Protein AF-A0A6J2XGZ5-F1 (afdb_monomer_lite)

pLDDT: mean 84.21, std 12.12, range [46.44, 98.19]

Organism: Sitophilus oryzae (NCBI:txid7048)

Foldseek 3Di:
DPDPVPVVVVVVVVVVVVVVVVVLQPQDQDDDDDDDDDPDDVVVVLVLVQPVVNVCVVPVQWDDKDWPDWDDDPQKIKTKMWTWGQDSNGRPDIWIKIKIWIWHADPVNPDTDIDMDMWTAPPVNPRTDDDDWDDDPNDIDGDPVRVVVVVLVVDVPDRQADPPPVRRVVLVVLLVLLVQLVVLQCCLLQDPDLAADPVSLCSNLVSCVVVLVCLVPQDALENVHPDHGPSLVSNLVSLLQSCLNCVSNVNDDSPDCVRRVSSVSSNVVQCVDPVCVVVRDHNVLSNLVSCCVRVVPDRDPVVD

Radius of gyration: 25.28 Å; chains: 1; bounding box: 56×58×83 Å

Structure (mmCIF, N/CA/C/O backbone):
data_AF-A0A6J2XGZ5-F1
#
_entry.id   AF-A0A6J2XGZ5-F1
#
loop_
_atom_site.group_PDB
_atom_site.id
_atom_site.type_symbol
_atom_site.label_atom_id
_atom_site.label_alt_id
_atom_site.label_comp_id
_atom_site.label_asym_id
_atom_site.label_entity_id
_atom_site.label_seq_id
_atom_site.pdbx_PDB_ins_code
_atom_site.Cartn_x
_atom_site.Cartn_y
_atom_site.Cartn_z
_atom_site.occupancy
_atom_site.B_iso_or_equiv
_atom_site.auth_seq_id
_atom_site.auth_comp_id
_atom_site.auth_asym_id
_atom_site.auth_atom_id
_atom_site.pdbx_PDB_model_num
ATOM 1 N N . MET A 1 1 ? -21.966 34.761 -59.723 1.00 48.97 1 MET A N 1
ATOM 2 C CA . MET A 1 1 ? -21.898 33.399 -59.140 1.00 48.97 1 MET A CA 1
ATOM 3 C C . MET A 1 1 ? -20.452 33.057 -58.769 1.00 48.97 1 MET A C 1
ATOM 5 O O . MET A 1 1 ? -19.742 32.518 -59.599 1.00 48.97 1 MET A O 1
ATOM 9 N N . THR A 1 2 ? -19.977 33.378 -57.559 1.00 56.09 2 THR A N 1
ATOM 10 C CA . THR A 1 2 ? -18.572 33.101 -57.147 1.00 56.09 2 THR A CA 1
ATOM 11 C C . THR A 1 2 ? -18.415 32.930 -55.625 1.00 56.09 2 THR A C 1
ATOM 13 O O . THR A 1 2 ? -17.415 33.332 -55.046 1.00 56.09 2 THR A O 1
ATOM 16 N N . ARG A 1 3 ? -19.389 32.312 -54.936 1.00 51.34 3 ARG A N 1
ATOM 17 C CA . ARG A 1 3 ? -19.306 32.069 -53.473 1.00 51.34 3 ARG A CA 1
ATOM 18 C C . ARG A 1 3 ? -19.073 30.600 -53.076 1.00 51.34 3 ARG A C 1
ATOM 20 O O . ARG A 1 3 ? -18.817 30.315 -51.914 1.00 51.34 3 ARG A O 1
ATOM 27 N N . ILE A 1 4 ? -19.095 29.670 -54.036 1.00 55.28 4 ILE A N 1
ATOM 28 C CA . ILE A 1 4 ? -19.137 28.218 -53.758 1.00 55.28 4 ILE A CA 1
ATOM 29 C C . ILE A 1 4 ? -17.734 27.573 -53.637 1.00 55.28 4 ILE A C 1
ATOM 31 O O . ILE A 1 4 ? -17.560 26.609 -52.896 1.00 55.28 4 ILE A O 1
ATOM 35 N N . ARG A 1 5 ? -16.683 28.120 -54.273 1.00 54.34 5 ARG A N 1
ATOM 36 C CA . ARG A 1 5 ? -15.346 27.470 -54.305 1.00 54.34 5 ARG A CA 1
ATOM 37 C C . ARG A 1 5 ? -14.567 27.514 -52.982 1.00 54.34 5 ARG A C 1
ATOM 39 O O . ARG A 1 5 ? -13.725 26.649 -52.758 1.00 54.34 5 ARG A O 1
ATOM 46 N N . TRP A 1 6 ? -14.814 28.491 -52.106 1.00 48.06 6 TRP A N 1
ATOM 47 C CA . TRP A 1 6 ? -14.035 28.644 -50.867 1.00 48.06 6 TRP A CA 1
ATOM 48 C C . TRP A 1 6 ? -14.502 27.709 -49.745 1.00 48.06 6 TRP A C 1
ATOM 50 O O . TRP A 1 6 ? -13.672 27.148 -49.032 1.00 48.06 6 TRP A O 1
ATOM 60 N N . GLN A 1 7 ? -15.814 27.469 -49.627 1.00 56.50 7 GLN A N 1
ATOM 61 C CA . GLN A 1 7 ? -16.335 26.526 -48.633 1.00 56.50 7 GLN A CA 1
ATOM 62 C C . GLN A 1 7 ? -15.982 25.074 -48.971 1.00 56.50 7 GLN A C 1
ATOM 64 O O . GLN A 1 7 ? -15.569 24.350 -48.075 1.00 56.50 7 GLN A O 1
ATOM 69 N N . SER A 1 8 ? -15.999 24.695 -50.255 1.00 60.03 8 SER A N 1
ATOM 70 C CA . SER A 1 8 ? -15.584 23.359 -50.720 1.00 60.03 8 SER A CA 1
ATOM 71 C C . SER A 1 8 ? -14.128 23.010 -50.357 1.00 60.03 8 SER A C 1
ATOM 73 O O . SER A 1 8 ? -13.837 21.881 -49.968 1.00 60.03 8 SER A O 1
ATOM 75 N N . ARG A 1 9 ? -13.206 23.984 -50.410 1.00 66.81 9 ARG A N 1
ATOM 76 C CA . ARG A 1 9 ? -11.800 23.785 -50.008 1.00 66.81 9 ARG A CA 1
ATOM 77 C C . ARG A 1 9 ? -11.634 23.636 -48.496 1.00 66.81 9 ARG A C 1
ATOM 79 O O . ARG A 1 9 ? -10.814 22.837 -48.056 1.00 66.81 9 ARG A O 1
ATOM 86 N N . LYS A 1 10 ? -12.423 24.369 -47.704 1.00 69.81 10 LYS A N 1
ATOM 87 C CA . LYS A 1 10 ? -12.428 24.239 -46.240 1.00 69.81 10 LYS A CA 1
ATOM 88 C C . LYS A 1 10 ? -13.021 22.913 -45.785 1.00 69.81 10 LYS A C 1
ATOM 90 O O . LYS A 1 10 ? -12.428 22.259 -44.940 1.00 69.81 10 LYS A O 1
ATOM 95 N N . THR A 1 11 ? -14.137 22.486 -46.371 1.00 78.12 11 THR A N 1
ATOM 96 C CA . THR A 1 11 ? -14.743 21.184 -46.067 1.00 78.12 11 THR A CA 1
ATOM 97 C C . THR A 1 11 ? -13.839 20.033 -46.490 1.00 78.12 11 THR A C 1
ATOM 99 O O . THR A 1 11 ? -13.717 19.070 -45.745 1.00 78.12 11 THR A O 1
ATOM 102 N N . PHE A 1 12 ? -13.146 20.148 -47.629 1.00 80.69 12 PHE A N 1
ATOM 103 C CA . PHE A 1 12 ? -12.141 19.167 -48.045 1.00 80.69 12 PHE A CA 1
ATOM 104 C C . PHE A 1 12 ? -10.945 19.128 -47.087 1.00 80.69 12 PHE A C 1
ATOM 106 O O . PHE A 1 12 ? -10.514 18.049 -46.707 1.00 80.69 12 PHE A O 1
ATOM 113 N N . GLY A 1 13 ? -10.449 20.286 -46.637 1.00 83.69 13 GLY A N 1
ATOM 114 C CA . GLY A 1 13 ? -9.380 20.359 -45.636 1.00 83.69 13 GLY A CA 1
ATOM 115 C C . GLY A 1 13 ? -9.782 19.763 -44.284 1.00 83.69 13 GLY A C 1
ATOM 116 O O . GLY A 1 13 ? -8.995 19.042 -43.680 1.00 83.69 13 GLY A O 1
ATOM 117 N N . ILE A 1 14 ? -11.021 19.998 -43.839 1.00 87.56 14 ILE A N 1
ATOM 118 C CA . ILE A 1 14 ? -11.570 19.401 -42.613 1.00 87.56 14 ILE A CA 1
ATOM 119 C C . ILE A 1 14 ? -11.725 17.887 -42.779 1.00 87.56 14 ILE A C 1
ATOM 121 O O . ILE A 1 14 ? -11.273 17.144 -41.918 1.00 87.56 14 ILE A O 1
ATOM 125 N N . LEU A 1 15 ? -12.302 17.416 -43.889 1.00 88.50 15 LEU A N 1
ATOM 126 C CA . LEU A 1 15 ? -12.453 15.985 -44.163 1.00 88.50 15 LEU A CA 1
ATOM 127 C C . LEU A 1 15 ? -11.101 15.285 -44.264 1.00 88.50 15 LEU A C 1
ATOM 129 O O . LEU A 1 15 ? -10.941 14.229 -43.671 1.00 88.50 15 LEU A O 1
ATOM 133 N N . LEU A 1 16 ? -10.122 15.880 -44.949 1.00 85.44 16 LEU A N 1
ATOM 134 C CA . LEU A 1 16 ? -8.762 15.354 -45.042 1.00 85.44 16 LEU A CA 1
ATOM 135 C C . LEU A 1 16 ? -8.080 15.338 -43.668 1.00 85.44 16 LEU A C 1
ATOM 137 O O . LEU A 1 16 ? -7.435 14.353 -43.329 1.00 85.44 16 LEU A O 1
ATOM 141 N N . GLY A 1 17 ? -8.276 16.379 -42.854 1.00 87.56 17 GLY A N 1
ATOM 142 C CA . GLY A 1 17 ? -7.800 16.429 -41.473 1.00 87.56 17 GLY A CA 1
ATOM 143 C C . GLY A 1 17 ? -8.422 15.339 -40.597 1.00 87.56 17 GLY A C 1
ATOM 144 O O . GLY A 1 17 ? -7.699 14.651 -39.887 1.00 87.56 17 GLY A O 1
ATOM 145 N N . VAL A 1 18 ? -9.735 15.116 -40.704 1.00 86.75 18 VAL A N 1
ATOM 146 C CA . VAL A 1 18 ? -10.450 14.030 -40.011 1.00 86.75 18 VAL A CA 1
ATOM 147 C C . VAL A 1 18 ? -10.010 12.662 -40.527 1.00 86.75 18 VAL A C 1
ATOM 149 O O . VAL A 1 18 ? -9.885 11.742 -39.732 1.00 86.75 18 VAL A O 1
ATOM 152 N N . LEU A 1 19 ? -9.728 12.513 -41.824 1.00 82.31 19 LEU A N 1
ATOM 153 C CA . LEU A 1 19 ? -9.245 11.265 -42.417 1.00 82.31 19 LEU A CA 1
ATOM 154 C C . LEU A 1 19 ? -7.828 10.941 -41.932 1.00 82.31 19 LEU A C 1
ATOM 156 O O . LEU A 1 19 ? -7.561 9.817 -41.523 1.00 82.31 19 LEU A O 1
ATOM 160 N N . ILE A 1 20 ? -6.933 11.933 -41.932 1.00 81.12 20 ILE A N 1
ATOM 161 C CA . ILE A 1 20 ? -5.572 11.810 -41.398 1.00 81.12 20 ILE A CA 1
ATOM 162 C C . ILE A 1 20 ? -5.641 11.475 -39.908 1.00 81.12 20 ILE A C 1
ATOM 164 O O . ILE A 1 20 ? -4.999 10.521 -39.488 1.00 81.12 20 ILE A O 1
ATOM 168 N N . LEU A 1 21 ? -6.475 12.183 -39.140 1.00 78.38 21 LEU A N 1
ATOM 169 C CA . LEU A 1 21 ? -6.718 11.905 -37.726 1.00 78.38 21 LEU A CA 1
ATOM 170 C C . LEU A 1 21 ? -7.297 10.494 -37.513 1.00 78.38 21 LEU A C 1
ATOM 172 O O . LEU A 1 21 ? -6.895 9.784 -36.604 1.00 78.38 21 LEU A O 1
ATOM 176 N N . TYR A 1 22 ? -8.206 10.043 -38.374 1.00 77.69 22 TYR A N 1
ATOM 177 C CA . TYR A 1 22 ? -8.778 8.698 -38.332 1.00 77.69 22 TYR A CA 1
ATOM 178 C C . TYR A 1 22 ? -7.728 7.618 -38.625 1.00 77.69 22 TYR A C 1
ATOM 180 O O . TYR A 1 22 ? -7.707 6.584 -37.959 1.00 77.69 22 TYR A O 1
ATOM 188 N N . PHE A 1 23 ? -6.829 7.850 -39.586 1.00 67.62 23 PHE A N 1
ATOM 189 C CA . PHE A 1 23 ? -5.740 6.924 -39.902 1.00 67.62 23 PHE A CA 1
ATOM 190 C C . PHE A 1 23 ? -4.614 6.943 -38.859 1.00 67.62 23 PHE A C 1
ATOM 192 O O . PHE A 1 23 ? -4.015 5.895 -38.633 1.00 67.62 23 PHE A O 1
ATOM 199 N N . THR A 1 24 ? -4.362 8.067 -38.179 1.00 63.12 24 THR A N 1
ATOM 200 C CA . THR A 1 24 ? -3.426 8.132 -37.041 1.00 63.12 24 THR A CA 1
ATOM 201 C C . THR A 1 24 ? -4.024 7.557 -35.753 1.00 63.12 24 THR A C 1
ATOM 203 O O . THR A 1 24 ? -3.290 6.977 -34.959 1.00 63.12 24 THR A O 1
ATOM 206 N N . ILE A 1 25 ? -5.349 7.643 -35.568 1.00 60.56 25 ILE A N 1
ATOM 207 C CA . ILE A 1 25 ? -6.097 7.029 -34.454 1.00 60.56 25 ILE A CA 1
ATOM 208 C C . ILE A 1 25 ? -6.438 5.556 -34.723 1.00 60.56 25 ILE A C 1
ATOM 210 O O . ILE A 1 25 ? -6.815 4.848 -33.793 1.00 60.56 25 ILE A O 1
ATOM 214 N N . ARG A 1 26 ? -6.279 5.027 -35.948 1.00 52.56 26 ARG A N 1
ATOM 215 C CA . ARG A 1 26 ? -6.342 3.574 -36.194 1.00 52.56 26 ARG A CA 1
ATOM 216 C C . ARG A 1 26 ? -5.136 2.891 -35.543 1.00 52.56 26 ARG A C 1
ATOM 218 O O . ARG A 1 26 ? -4.148 2.541 -36.183 1.00 52.56 26 ARG A O 1
ATOM 225 N N . VAL A 1 27 ? -5.269 2.699 -34.237 1.00 54.97 27 VAL A N 1
ATOM 226 C CA . VAL A 1 27 ? -4.373 1.977 -33.350 1.00 54.97 27 VAL A CA 1
ATOM 227 C C . VAL A 1 27 ? -4.141 0.591 -33.936 1.00 54.97 27 VAL A C 1
ATOM 229 O O . VAL A 1 27 ? -5.034 -0.256 -33.951 1.00 54.97 27 VAL A O 1
ATOM 232 N N . ARG A 1 28 ? -2.923 0.339 -34.413 1.00 54.19 28 ARG A N 1
ATOM 233 C CA . ARG A 1 28 ? -2.428 -1.030 -34.521 1.00 54.19 28 ARG A CA 1
ATOM 234 C C . ARG A 1 28 ? -1.987 -1.442 -33.126 1.00 54.19 28 ARG A C 1
ATOM 236 O O . ARG A 1 28 ? -1.001 -0.922 -32.615 1.00 54.19 28 ARG A O 1
ATOM 243 N N . LYS A 1 29 ? -2.749 -2.336 -32.498 1.00 50.41 29 LYS A N 1
ATOM 244 C CA . LYS A 1 29 ? -2.330 -2.976 -31.252 1.00 50.41 29 LYS A CA 1
ATOM 245 C C . LYS A 1 29 ? -1.215 -3.961 -31.587 1.00 50.41 29 LYS A C 1
ATOM 247 O O . LYS A 1 29 ? -1.444 -4.911 -32.330 1.00 50.41 29 LYS A O 1
ATOM 252 N N . TYR A 1 30 ? -0.025 -3.712 -31.060 1.00 54.81 30 TYR A N 1
ATOM 253 C CA . TYR A 1 30 ? 1.068 -4.673 -31.069 1.00 54.81 30 TYR A CA 1
ATOM 254 C C . TYR A 1 30 ? 1.160 -5.250 -29.661 1.00 54.81 30 TYR A C 1
ATOM 256 O O . TYR A 1 30 ? 1.690 -4.611 -28.757 1.00 54.81 30 TYR A O 1
ATOM 264 N N . GLU A 1 31 ? 0.583 -6.431 -29.459 1.00 51.03 31 GLU A N 1
ATOM 265 C CA . GLU A 1 31 ? 0.828 -7.209 -28.249 1.00 51.03 31 GLU A CA 1
ATOM 266 C C . GLU A 1 31 ? 2.039 -8.100 -28.507 1.00 51.03 31 GLU A C 1
ATOM 268 O O . GLU A 1 31 ? 1.977 -9.043 -29.294 1.00 51.03 31 GLU A O 1
ATOM 273 N N . HIS A 1 32 ? 3.161 -7.766 -27.875 1.00 56.38 32 HIS A N 1
ATOM 274 C CA . HIS A 1 32 ? 4.354 -8.597 -27.885 1.00 56.38 32 HIS A CA 1
ATOM 275 C C . HIS A 1 32 ? 4.469 -9.272 -26.523 1.00 56.38 32 HIS A C 1
ATOM 277 O O . HIS A 1 32 ? 4.676 -8.610 -25.508 1.00 56.38 32 HIS A O 1
ATOM 283 N N . LYS A 1 33 ? 4.287 -10.591 -26.499 1.00 56.94 33 LYS A N 1
ATOM 284 C CA . LYS A 1 33 ? 4.545 -11.421 -25.327 1.00 56.94 33 LYS A CA 1
ATOM 285 C C . LYS A 1 33 ? 5.666 -12.374 -25.676 1.00 56.94 33 LYS A C 1
ATOM 287 O O . LYS A 1 33 ? 5.547 -13.132 -26.635 1.00 56.94 33 LYS A O 1
ATOM 292 N N . THR A 1 34 ? 6.729 -12.327 -24.891 1.00 57.22 34 THR A N 1
ATOM 293 C CA . THR A 1 34 ? 7.832 -13.274 -24.980 1.00 57.22 34 THR A CA 1
ATOM 294 C C . THR A 1 34 ? 8.024 -13.906 -23.612 1.00 57.22 34 THR A C 1
ATOM 296 O O . THR A 1 34 ? 7.951 -13.235 -22.585 1.00 57.22 34 THR A O 1
ATOM 299 N N . SER A 1 35 ? 8.197 -15.217 -23.598 1.00 66.81 35 SER A N 1
ATOM 300 C CA . SER A 1 35 ? 8.521 -15.986 -22.405 1.00 66.81 35 SER A CA 1
ATOM 301 C C . SER A 1 35 ? 9.608 -16.961 -22.801 1.00 66.81 35 SER A C 1
ATOM 303 O O . SER A 1 35 ? 9.451 -17.684 -23.787 1.00 66.81 35 SER A O 1
ATOM 305 N N . VAL A 1 36 ? 10.692 -16.986 -22.040 1.00 69.88 36 VAL A N 1
ATOM 306 C CA . VAL A 1 36 ? 11.804 -17.899 -22.270 1.00 69.88 36 VAL A CA 1
ATOM 307 C C . VAL A 1 36 ? 11.977 -18.771 -21.034 1.00 69.88 36 VAL A C 1
ATOM 309 O O . VAL A 1 36 ? 12.017 -18.273 -19.913 1.00 69.88 36 VAL A O 1
ATOM 312 N N . SER A 1 37 ? 12.028 -20.085 -21.239 1.00 78.25 37 SER A N 1
ATOM 313 C CA . SER A 1 37 ? 12.409 -21.029 -20.193 1.00 78.25 37 SER A CA 1
ATOM 314 C C . SER A 1 37 ? 13.912 -21.229 -20.291 1.00 78.25 37 SER A C 1
ATOM 316 O O . SER A 1 37 ? 14.400 -21.708 -21.314 1.00 78.25 37 SER A O 1
ATOM 318 N N . LEU A 1 38 ? 14.642 -20.848 -19.249 1.00 77.81 38 LEU A N 1
ATOM 319 C CA . LEU A 1 38 ? 16.095 -20.958 -19.216 1.00 77.81 38 LEU A CA 1
ATOM 320 C C . LEU A 1 38 ? 16.492 -22.165 -18.364 1.00 77.81 38 LEU A C 1
ATOM 322 O O . LEU A 1 38 ? 16.004 -22.322 -17.249 1.00 77.81 38 LEU A O 1
ATOM 326 N N . ASN A 1 39 ? 17.381 -23.012 -18.885 1.00 88.62 39 ASN A N 1
ATOM 327 C CA . ASN A 1 39 ? 18.029 -24.080 -18.120 1.00 88.62 39 ASN A CA 1
ATOM 328 C C . ASN A 1 39 ? 19.418 -23.610 -17.663 1.00 88.62 39 ASN A C 1
ATOM 330 O O . ASN A 1 39 ? 20.435 -24.183 -18.047 1.00 88.62 39 ASN A O 1
ATOM 334 N N . VAL A 1 40 ? 19.445 -22.495 -16.935 1.00 86.69 40 VAL A N 1
ATOM 335 C CA . VAL A 1 40 ? 20.665 -21.829 -16.456 1.00 86.69 40 VAL A CA 1
ATOM 336 C C . VAL A 1 40 ? 20.560 -21.591 -14.958 1.00 86.69 40 VAL A C 1
ATOM 338 O O . VAL A 1 40 ? 19.465 -21.636 -14.388 1.00 86.69 40 VAL A O 1
ATOM 341 N N . HIS A 1 41 ? 21.693 -21.338 -14.312 1.00 86.31 41 HIS A N 1
ATOM 342 C CA . HIS A 1 41 ? 21.684 -20.997 -12.898 1.00 86.31 41 HIS A CA 1
ATOM 343 C C . HIS A 1 41 ? 21.026 -19.607 -12.694 1.00 86.31 41 HIS A C 1
ATOM 345 O O . HIS A 1 41 ? 21.219 -18.718 -13.527 1.00 86.31 41 HIS A O 1
ATOM 351 N N . PRO A 1 42 ? 20.232 -19.375 -11.623 1.00 83.75 42 PRO A N 1
ATOM 352 C CA . PRO A 1 42 ? 19.473 -18.127 -11.450 1.00 83.75 42 PRO A CA 1
ATOM 353 C C . PRO A 1 42 ? 20.303 -16.832 -11.472 1.00 83.75 42 PRO A C 1
ATOM 355 O O . PRO A 1 42 ? 19.765 -15.781 -11.816 1.00 83.75 42 PRO A O 1
ATOM 358 N N . ASN A 1 43 ? 21.600 -16.900 -11.151 1.00 86.31 43 ASN A N 1
ATOM 359 C CA . ASN A 1 43 ? 22.516 -15.757 -11.241 1.00 86.31 43 ASN A CA 1
ATOM 360 C C . ASN A 1 43 ? 22.654 -15.216 -12.667 1.00 86.31 43 ASN A C 1
ATOM 362 O O . ASN A 1 43 ? 22.740 -14.009 -12.830 1.00 86.31 43 ASN A O 1
ATOM 366 N N . GLU A 1 44 ? 22.660 -16.074 -13.687 1.00 88.50 44 GLU A N 1
ATOM 367 C CA . GLU A 1 44 ? 22.833 -15.643 -15.077 1.00 88.50 44 GLU A CA 1
ATOM 368 C C . GLU A 1 44 ? 21.623 -14.829 -15.543 1.00 88.50 44 GLU A C 1
ATOM 370 O O . GLU A 1 44 ? 21.763 -13.766 -16.146 1.00 88.50 44 GLU A O 1
ATOM 375 N N . ALA A 1 45 ? 20.416 -15.295 -15.207 1.00 87.19 45 ALA A N 1
ATOM 376 C CA . ALA A 1 45 ? 19.190 -14.553 -15.481 1.00 87.19 45 ALA A CA 1
ATOM 377 C C . ALA A 1 45 ? 19.150 -13.236 -14.693 1.00 87.19 45 ALA A C 1
ATOM 379 O O . ALA A 1 45 ? 18.735 -12.207 -15.225 1.00 87.19 45 ALA A O 1
ATOM 380 N N . TRP A 1 46 ? 19.596 -13.264 -13.437 1.00 88.19 46 TRP A N 1
ATOM 381 C CA . TRP A 1 46 ? 19.673 -12.079 -12.596 1.00 88.19 46 TRP A CA 1
ATOM 382 C C . TRP A 1 46 ? 20.635 -11.030 -13.158 1.00 88.19 46 TRP A C 1
ATOM 384 O O . TRP A 1 46 ? 20.211 -9.897 -13.353 1.00 88.19 46 TRP A O 1
ATOM 394 N N . GLU A 1 47 ? 21.874 -11.398 -13.495 1.00 88.88 47 GLU A N 1
ATOM 395 C CA . GLU A 1 47 ? 22.861 -10.498 -14.111 1.00 88.88 47 GLU A CA 1
ATOM 396 C C . GLU A 1 47 ? 22.343 -9.900 -15.418 1.00 88.88 47 GLU A C 1
ATOM 398 O O . GLU A 1 47 ? 22.453 -8.695 -15.639 1.00 88.88 47 GLU A O 1
ATOM 403 N N . PHE A 1 48 ? 21.725 -10.728 -16.266 1.00 90.62 48 PHE A N 1
ATOM 404 C CA . PHE A 1 48 ? 21.181 -10.272 -17.537 1.00 90.62 48 PHE A CA 1
ATOM 405 C C . PHE A 1 48 ? 20.109 -9.194 -17.345 1.00 90.62 48 PHE A C 1
ATOM 407 O O . PHE A 1 48 ? 20.147 -8.168 -18.019 1.00 90.62 48 PHE A O 1
ATOM 414 N N . VAL A 1 49 ? 19.159 -9.412 -16.429 1.00 89.19 49 VAL A N 1
ATOM 415 C CA . VAL A 1 49 ? 18.071 -8.457 -16.151 1.00 89.19 49 VAL A CA 1
ATOM 416 C C . VAL A 1 49 ? 18.578 -7.226 -15.395 1.00 89.19 49 VAL A C 1
ATOM 418 O O . VAL A 1 49 ? 18.016 -6.141 -15.538 1.00 89.19 49 VAL A O 1
ATOM 421 N N . ALA A 1 50 ? 19.625 -7.387 -14.592 1.00 90.00 50 ALA A N 1
ATOM 422 C CA . ALA A 1 50 ? 20.208 -6.321 -13.799 1.00 90.00 50 ALA A CA 1
ATOM 423 C C . ALA A 1 50 ? 21.045 -5.330 -14.628 1.00 90.00 50 ALA A C 1
ATOM 425 O O . ALA A 1 50 ? 21.260 -4.202 -14.191 1.00 90.00 50 ALA A O 1
ATOM 426 N N . ASP A 1 51 ? 21.485 -5.715 -15.826 1.00 90.19 51 ASP A N 1
ATOM 427 C CA . ASP A 1 51 ? 22.045 -4.790 -16.808 1.00 90.19 51 ASP A CA 1
ATOM 428 C C . ASP A 1 51 ? 20.925 -4.150 -17.645 1.00 90.19 51 ASP A C 1
ATOM 430 O O . ASP A 1 51 ? 20.295 -4.782 -18.500 1.00 90.19 51 ASP A O 1
ATOM 434 N N . PHE A 1 52 ? 20.704 -2.848 -17.443 1.00 91.06 52 PHE A N 1
ATOM 435 C CA . PHE A 1 52 ? 19.681 -2.105 -18.177 1.00 91.06 52 PHE A CA 1
ATOM 436 C C . PHE A 1 52 ? 19.900 -2.095 -19.695 1.00 91.06 52 PHE A C 1
ATOM 438 O O . PHE A 1 52 ? 18.937 -1.949 -20.449 1.00 91.06 52 PHE A O 1
ATOM 445 N N . SER A 1 53 ? 21.131 -2.288 -20.177 1.00 89.19 53 SER A N 1
ATOM 446 C CA . SER A 1 53 ? 21.403 -2.377 -21.613 1.00 89.19 53 SER A CA 1
ATOM 447 C C . SER A 1 53 ? 20.618 -3.520 -22.271 1.00 89.19 53 SER A C 1
ATOM 449 O O . SER A 1 53 ? 20.140 -3.384 -23.405 1.00 89.19 53 SER A O 1
ATOM 451 N N . ASN A 1 54 ? 20.361 -4.589 -21.510 1.00 91.12 54 ASN A N 1
ATOM 452 C CA . ASN A 1 54 ? 19.580 -5.734 -21.950 1.00 91.12 54 ASN A CA 1
ATOM 453 C C . ASN A 1 54 ? 18.067 -5.483 -21.939 1.00 91.12 54 ASN A C 1
ATOM 455 O O . ASN A 1 54 ? 17.315 -6.221 -22.584 1.00 91.12 54 ASN A O 1
ATOM 459 N N . MET A 1 55 ? 17.591 -4.412 -21.293 1.00 87.69 55 MET A N 1
ATOM 460 C CA . MET A 1 55 ? 16.166 -4.074 -21.295 1.00 87.69 55 MET A CA 1
ATOM 461 C C . MET A 1 55 ? 15.643 -3.738 -22.690 1.00 87.69 55 MET A C 1
ATOM 463 O O . MET A 1 55 ? 14.448 -3.883 -22.918 1.00 87.69 55 MET A O 1
ATOM 467 N N . LYS A 1 56 ? 16.500 -3.394 -23.660 1.00 83.81 56 LYS A N 1
ATOM 468 C CA . LYS A 1 56 ? 16.080 -3.252 -25.067 1.00 83.81 56 LYS A CA 1
ATOM 469 C C . LYS A 1 56 ? 15.639 -4.582 -25.695 1.00 83.81 56 LYS A C 1
ATOM 471 O O . LYS A 1 56 ? 14.814 -4.572 -26.607 1.00 83.81 56 LYS A O 1
ATOM 476 N N . TYR A 1 57 ? 16.151 -5.719 -25.211 1.00 83.75 57 TYR A N 1
ATOM 477 C CA . TYR A 1 57 ? 15.718 -7.052 -25.651 1.00 83.75 57 TYR A CA 1
ATOM 478 C C . TYR A 1 57 ? 14.407 -7.480 -24.986 1.00 83.75 57 TYR A C 1
ATOM 480 O O . TYR A 1 57 ? 13.583 -8.137 -25.617 1.00 83.75 57 TYR A O 1
ATOM 488 N N . LEU A 1 58 ? 14.216 -7.106 -23.718 1.00 82.38 58 LEU A N 1
ATOM 489 C CA . LEU A 1 58 ? 13.033 -7.468 -22.930 1.00 82.38 58 LEU A CA 1
ATOM 490 C C . LEU A 1 58 ? 11.849 -6.531 -23.199 1.00 82.38 58 LEU A C 1
ATOM 492 O O . LEU A 1 58 ? 10.697 -6.961 -23.220 1.00 82.38 58 LEU A O 1
ATOM 496 N N . ASN A 1 59 ? 12.140 -5.255 -23.435 1.00 81.31 59 ASN A N 1
ATOM 497 C CA . ASN A 1 59 ? 11.182 -4.214 -23.744 1.00 81.31 59 ASN A CA 1
ATOM 498 C C . ASN A 1 59 ? 11.633 -3.405 -24.980 1.00 81.31 59 ASN A C 1
ATOM 500 O O . ASN A 1 59 ? 12.308 -2.379 -24.851 1.00 81.31 59 ASN A O 1
ATOM 504 N N . PRO A 1 60 ? 11.208 -3.809 -26.191 1.00 77.81 60 PRO A N 1
ATOM 505 C CA . PRO A 1 60 ? 11.606 -3.147 -27.431 1.00 77.81 60 PRO A CA 1
ATOM 506 C C . PRO A 1 60 ? 10.998 -1.743 -27.600 1.00 77.81 60 PRO A C 1
ATOM 508 O O . PRO A 1 60 ? 11.282 -1.075 -28.596 1.00 77.81 60 PRO A O 1
ATOM 511 N N . THR A 1 61 ? 10.150 -1.272 -26.671 1.00 81.56 61 THR A N 1
ATOM 512 C CA . THR A 1 61 ? 9.710 0.131 -26.669 1.00 81.56 61 THR A CA 1
ATOM 513 C C . THR A 1 61 ? 10.830 1.075 -26.259 1.00 81.56 61 THR A C 1
ATOM 515 O O . THR A 1 61 ? 10.794 2.236 -26.667 1.00 81.56 61 THR A O 1
ATOM 518 N N . ILE A 1 62 ? 11.813 0.596 -25.491 1.00 87.06 62 ILE A N 1
ATOM 519 C CA . ILE A 1 62 ? 12.965 1.375 -25.042 1.00 87.06 62 ILE A CA 1
ATOM 520 C C . ILE A 1 62 ? 13.895 1.584 -26.232 1.00 87.06 62 ILE A C 1
ATOM 522 O O . ILE A 1 62 ? 14.491 0.650 -26.765 1.00 87.06 62 ILE A O 1
ATOM 526 N N . THR A 1 63 ? 14.026 2.835 -26.660 1.00 86.81 63 THR A N 1
ATOM 527 C CA . THR A 1 63 ? 14.878 3.203 -27.791 1.00 86.81 63 THR A CA 1
ATOM 528 C C . THR A 1 63 ? 16.273 3.591 -27.335 1.00 86.81 63 THR A C 1
ATOM 530 O O . THR A 1 63 ? 17.264 3.211 -27.963 1.00 86.81 63 THR A O 1
ATOM 533 N N . ASP A 1 64 ? 16.359 4.323 -26.228 1.00 90.94 64 ASP A N 1
ATOM 534 C CA . ASP A 1 64 ? 17.620 4.863 -25.742 1.00 90.94 64 ASP A CA 1
ATOM 535 C C . ASP A 1 64 ? 17.662 4.930 -24.222 1.00 90.94 64 ASP A C 1
ATOM 537 O O . ASP A 1 64 ? 16.611 4.943 -23.585 1.00 90.94 64 ASP A O 1
ATOM 541 N N . PHE A 1 65 ? 18.864 4.943 -23.653 1.00 93.94 65 PHE A N 1
ATOM 542 C CA . PHE A 1 65 ? 19.062 5.122 -22.222 1.00 93.94 65 PHE A CA 1
ATOM 543 C C . PHE A 1 65 ? 20.437 5.707 -21.916 1.00 93.94 65 PHE A C 1
ATOM 545 O O . PHE A 1 65 ? 21.388 5.541 -22.676 1.00 93.94 65 PHE A O 1
ATOM 552 N N . VAL A 1 66 ? 20.535 6.350 -20.761 1.00 94.38 66 VAL A N 1
ATOM 553 C CA . VAL A 1 66 ? 21.778 6.822 -20.167 1.00 94.38 66 VAL A CA 1
ATOM 554 C C . VAL A 1 66 ? 21.776 6.458 -18.688 1.00 94.38 66 VAL A C 1
ATOM 556 O O . VAL A 1 66 ? 20.757 6.590 -18.008 1.00 94.38 66 VAL A O 1
ATOM 559 N N . ILE A 1 67 ? 22.902 5.957 -18.187 1.00 93.19 67 ILE A N 1
ATOM 560 C CA . ILE A 1 67 ? 23.119 5.788 -16.748 1.00 93.19 67 ILE A CA 1
ATOM 561 C C . ILE A 1 67 ? 23.596 7.139 -16.218 1.00 93.19 67 ILE A C 1
ATOM 563 O O . ILE A 1 67 ? 24.602 7.667 -16.687 1.00 93.19 67 ILE A O 1
ATOM 567 N N . THR A 1 68 ? 22.838 7.730 -15.299 1.00 92.69 68 THR A N 1
ATOM 568 C CA . THR A 1 68 ? 23.113 9.068 -14.754 1.00 92.69 68 THR A CA 1
ATOM 569 C C . THR A 1 68 ? 23.860 9.013 -13.431 1.00 92.69 68 THR A C 1
ATOM 571 O O . THR A 1 68 ? 24.638 9.913 -13.126 1.00 92.69 68 THR A O 1
ATOM 574 N N . GLU A 1 69 ? 23.653 7.951 -12.657 1.00 91.56 69 GLU A N 1
ATOM 575 C CA . GLU A 1 69 ? 24.295 7.730 -11.366 1.00 91.56 69 GLU A CA 1
ATOM 576 C C . GLU A 1 69 ? 24.577 6.240 -11.208 1.00 91.56 69 GLU A C 1
ATOM 578 O O . GLU A 1 69 ? 23.739 5.413 -11.561 1.00 91.56 69 GLU A O 1
ATOM 583 N N . GLU A 1 70 ? 25.727 5.893 -10.640 1.00 92.25 70 GLU A N 1
ATOM 584 C CA . GLU A 1 70 ? 26.088 4.512 -10.332 1.00 92.25 70 GLU A CA 1
ATOM 585 C C . GLU A 1 70 ? 26.948 4.476 -9.069 1.00 92.25 70 GLU A C 1
ATOM 587 O O . GLU A 1 70 ? 27.809 5.332 -8.853 1.00 92.25 70 GLU A O 1
ATOM 592 N N . SER A 1 71 ? 26.690 3.504 -8.197 1.00 89.62 71 SER A N 1
ATOM 593 C CA . SER A 1 71 ? 27.443 3.313 -6.958 1.00 89.62 71 SER A CA 1
ATOM 594 C C . SER A 1 71 ? 27.319 1.881 -6.434 1.00 89.62 71 SER A C 1
ATOM 596 O O . SER A 1 71 ? 26.394 1.150 -6.787 1.00 89.62 71 SER A O 1
ATOM 598 N N . GLY A 1 72 ? 28.232 1.489 -5.544 1.00 86.94 72 GLY A N 1
ATOM 599 C CA . GLY A 1 72 ? 28.203 0.193 -4.865 1.00 86.94 72 GLY A CA 1
ATOM 600 C C . GLY A 1 72 ? 29.285 -0.771 -5.347 1.00 86.94 72 GLY A C 1
ATOM 601 O O . GLY A 1 72 ? 30.375 -0.359 -5.741 1.00 86.94 72 GLY A O 1
ATOM 602 N N . ASN A 1 73 ? 29.006 -2.067 -5.238 1.00 82.88 73 ASN A N 1
ATOM 603 C CA . ASN A 1 73 ? 29.894 -3.158 -5.633 1.00 82.88 73 ASN A CA 1
ATOM 604 C C . ASN A 1 73 ? 29.084 -4.343 -6.186 1.00 82.88 73 ASN A C 1
ATOM 606 O O . ASN A 1 73 ? 27.863 -4.336 -6.167 1.00 82.88 73 ASN A O 1
ATOM 610 N N . TYR A 1 74 ? 29.757 -5.405 -6.622 1.00 75.81 74 TYR A N 1
ATOM 611 C CA . TYR A 1 74 ? 29.099 -6.552 -7.258 1.00 75.81 74 TYR A CA 1
ATOM 612 C C . TYR A 1 74 ? 28.033 -7.263 -6.393 1.00 75.81 74 TYR A C 1
ATOM 614 O O . TYR A 1 74 ? 27.089 -7.833 -6.926 1.00 75.81 74 TYR A O 1
ATOM 622 N N . LYS A 1 75 ? 28.143 -7.231 -5.057 1.00 76.81 75 LYS A N 1
ATOM 623 C CA . LYS A 1 75 ? 27.134 -7.838 -4.164 1.00 76.81 75 LYS A CA 1
ATOM 624 C C . LYS A 1 75 ? 25.906 -6.950 -3.978 1.00 76.81 75 LYS A C 1
ATOM 626 O O . LYS A 1 75 ? 24.817 -7.457 -3.712 1.00 76.81 75 LYS A O 1
ATOM 631 N N . HIS A 1 76 ? 26.106 -5.641 -4.084 1.00 84.31 76 HIS A N 1
ATOM 632 C CA . HIS A 1 76 ? 25.076 -4.630 -3.932 1.00 84.31 76 HIS A CA 1
ATOM 633 C C . HIS A 1 76 ? 25.450 -3.394 -4.735 1.00 84.31 76 HIS A C 1
ATOM 635 O O . HIS A 1 76 ? 26.322 -2.615 -4.334 1.00 84.31 76 HIS A O 1
ATOM 641 N N . TRP A 1 77 ? 24.783 -3.221 -5.870 1.00 88.06 77 TRP A N 1
ATOM 642 C CA . TRP A 1 77 ? 24.986 -2.065 -6.725 1.00 88.06 77 TRP A CA 1
ATOM 643 C C . TRP A 1 77 ? 23.675 -1.327 -6.959 1.00 88.06 77 TRP A C 1
ATOM 645 O O . TRP A 1 77 ? 22.585 -1.906 -6.975 1.00 88.06 77 TRP A O 1
ATOM 655 N N . LYS A 1 78 ? 23.793 -0.012 -7.101 1.00 92.00 78 LYS A N 1
ATOM 656 C CA . LYS A 1 78 ? 22.682 0.901 -7.340 1.00 92.00 78 LYS A CA 1
ATOM 657 C C . LYS A 1 78 ? 23.014 1.745 -8.545 1.00 92.00 78 LYS A C 1
ATOM 659 O O . LYS A 1 78 ? 24.119 2.283 -8.625 1.00 92.00 78 LYS A O 1
ATOM 664 N N . TYR A 1 79 ? 22.049 1.917 -9.432 1.00 93.56 79 TYR A N 1
ATOM 665 C CA . TYR A 1 79 ? 22.191 2.872 -10.518 1.00 93.56 79 TYR A CA 1
ATOM 666 C C . TYR A 1 79 ? 20.873 3.568 -10.830 1.00 93.56 79 TYR A C 1
ATOM 668 O O . TYR A 1 79 ? 19.785 3.012 -10.669 1.00 93.56 79 TYR A O 1
ATOM 676 N N . THR A 1 80 ? 20.987 4.803 -11.295 1.00 92.56 80 THR A N 1
ATOM 677 C CA . THR A 1 80 ? 19.887 5.565 -11.872 1.00 92.56 80 THR A CA 1
ATOM 678 C C . THR A 1 80 ? 20.083 5.593 -13.378 1.00 92.56 80 THR A C 1
ATOM 680 O O . THR A 1 80 ? 21.177 5.871 -13.869 1.00 92.56 80 THR A O 1
ATOM 683 N N . THR A 1 81 ? 19.021 5.316 -14.126 1.00 93.38 81 THR A N 1
ATOM 684 C CA . THR A 1 81 ? 19.020 5.449 -15.579 1.00 93.38 81 THR A CA 1
ATOM 685 C C . THR A 1 81 ? 17.853 6.298 -16.048 1.00 93.38 81 THR A C 1
ATOM 687 O O . THR A 1 81 ? 16.720 6.157 -15.588 1.00 93.38 81 THR A O 1
ATOM 690 N N . GLU A 1 82 ? 18.131 7.188 -16.988 1.00 93.12 82 GLU A N 1
ATOM 691 C CA . GLU A 1 82 ? 17.109 7.859 -17.773 1.00 93.12 82 GLU A CA 1
ATOM 692 C C . GLU A 1 82 ? 16.984 7.144 -19.110 1.00 93.12 82 GLU A C 1
ATOM 694 O O . GLU A 1 82 ? 17.983 6.887 -19.776 1.00 93.12 82 GLU A O 1
ATOM 699 N N . TYR A 1 83 ? 15.763 6.811 -19.511 1.00 91.56 83 TYR A N 1
ATOM 700 C CA . TYR A 1 83 ? 15.504 6.101 -20.754 1.00 91.56 83 TYR A CA 1
ATOM 701 C C . TYR A 1 83 ? 14.359 6.726 -21.536 1.00 91.56 83 TYR A C 1
ATOM 703 O O . TYR A 1 83 ? 13.418 7.309 -20.991 1.00 91.56 83 TYR A O 1
ATOM 711 N N . VAL A 1 84 ? 14.469 6.595 -22.852 1.00 89.38 84 VAL A N 1
ATOM 712 C CA . VAL A 1 84 ? 13.482 7.041 -23.824 1.00 89.38 84 VAL A CA 1
ATOM 713 C C . VAL A 1 84 ? 12.749 5.821 -24.338 1.00 89.38 84 VAL A C 1
ATOM 715 O O . VAL A 1 84 ? 13.371 4.870 -24.816 1.00 89.38 84 VAL A O 1
ATOM 718 N N . GLU A 1 85 ? 11.425 5.862 -24.288 1.00 87.19 85 GLU A N 1
ATOM 719 C CA . GLU A 1 85 ? 10.581 4.809 -24.831 1.00 87.19 85 GLU A CA 1
ATOM 720 C C . GLU A 1 85 ? 9.481 5.343 -25.749 1.00 87.19 85 GLU A C 1
ATOM 722 O O . GLU A 1 85 ? 8.980 6.460 -25.602 1.00 87.19 85 GLU A O 1
ATOM 727 N N . LYS A 1 86 ? 9.072 4.513 -26.707 1.00 82.00 86 LYS A N 1
ATOM 728 C CA . LYS A 1 86 ? 7.896 4.751 -27.545 1.00 82.00 86 LYS A CA 1
ATOM 729 C C . LYS A 1 86 ? 6.698 4.033 -26.952 1.00 82.00 86 LYS A C 1
ATOM 731 O O . LYS A 1 86 ? 6.634 2.807 -26.950 1.00 82.00 86 LYS A O 1
ATOM 736 N N . LEU A 1 87 ? 5.713 4.794 -26.494 1.00 70.88 87 LEU A N 1
ATOM 737 C CA . LEU A 1 87 ? 4.514 4.222 -25.894 1.00 70.88 87 LEU A CA 1
ATOM 738 C C . LEU A 1 87 ? 3.752 3.368 -26.911 1.00 70.88 87 LEU A C 1
ATOM 740 O O . LEU A 1 87 ? 3.495 3.802 -28.035 1.00 70.88 87 LEU A O 1
ATOM 744 N N . SER A 1 88 ? 3.299 2.190 -26.481 1.00 63.75 88 SER A N 1
ATOM 745 C CA . SER A 1 88 ? 2.542 1.249 -27.321 1.00 63.75 88 SER A CA 1
ATOM 746 C C . SER A 1 88 ? 1.284 1.862 -27.954 1.00 63.75 88 SER A C 1
ATOM 748 O O . SER A 1 88 ? 0.889 1.474 -29.050 1.00 63.75 88 SER A O 1
ATOM 750 N N . HIS A 1 89 ? 0.673 2.845 -27.285 1.00 57.75 89 HIS A N 1
ATOM 751 C CA . HIS A 1 89 ? -0.552 3.513 -27.732 1.00 57.75 89 HIS A CA 1
ATOM 752 C C . HIS A 1 89 ? -0.299 4.788 -28.558 1.00 57.75 89 HIS A C 1
ATOM 754 O O . HIS A 1 89 ? -1.188 5.213 -29.290 1.00 57.75 89 HIS A O 1
ATOM 760 N N . TRP A 1 90 ? 0.890 5.397 -28.459 1.00 63.62 90 TRP A N 1
ATOM 761 C CA . TRP A 1 90 ? 1.280 6.584 -29.231 1.00 63.62 90 TRP A CA 1
ATOM 762 C C . TRP A 1 90 ? 2.797 6.555 -29.503 1.00 63.62 90 TRP A C 1
ATOM 764 O O . TRP A 1 90 ? 3.568 7.215 -28.808 1.00 63.62 90 TRP A O 1
ATOM 774 N N . PRO A 1 91 ? 3.256 5.824 -30.535 1.00 64.94 91 PRO A N 1
ATOM 775 C CA . PRO A 1 91 ? 4.686 5.577 -30.758 1.00 64.94 91 PRO A CA 1
ATOM 776 C C . PRO A 1 91 ? 5.444 6.771 -31.361 1.00 64.94 91 PRO A C 1
ATOM 778 O O . PRO A 1 91 ? 6.670 6.746 -31.461 1.00 64.94 91 PRO A O 1
ATOM 781 N N . TYR A 1 92 ? 4.724 7.801 -31.813 1.00 69.50 92 TYR A N 1
ATOM 782 C CA . TYR A 1 92 ? 5.302 8.990 -32.444 1.00 69.50 92 TYR A CA 1
ATOM 783 C C . TYR A 1 92 ? 5.827 10.026 -31.446 1.00 69.50 92 TYR A C 1
ATOM 785 O O . TYR A 1 92 ? 6.600 10.893 -31.842 1.00 69.50 92 TYR A O 1
ATOM 793 N N . LEU A 1 93 ? 5.401 9.959 -30.182 1.00 71.56 93 LEU A N 1
ATOM 794 C CA . LEU A 1 93 ? 5.867 10.859 -29.138 1.00 71.56 93 LEU A CA 1
ATOM 795 C C . LEU A 1 93 ? 6.825 10.077 -28.230 1.00 71.56 93 LEU A C 1
ATOM 797 O O . LEU A 1 93 ? 6.388 9.095 -27.624 1.00 71.56 93 LEU A O 1
ATOM 801 N N . PRO A 1 94 ? 8.111 10.461 -28.147 1.00 79.38 94 PRO A N 1
ATOM 802 C CA . PRO A 1 94 ? 9.020 9.848 -27.193 1.00 79.38 94 PRO A CA 1
ATOM 803 C C . PRO A 1 94 ? 8.563 10.191 -25.774 1.00 79.38 94 PRO A C 1
ATOM 805 O O . PRO A 1 94 ? 8.225 11.339 -25.474 1.00 79.38 94 PRO A O 1
ATOM 808 N N . ASN A 1 95 ? 8.539 9.185 -24.911 1.00 82.31 95 ASN A N 1
ATOM 809 C CA . ASN A 1 95 ? 8.324 9.352 -23.487 1.00 82.31 95 ASN A CA 1
ATOM 810 C C . ASN A 1 95 ? 9.662 9.205 -22.763 1.00 82.31 95 ASN A C 1
ATOM 812 O O . ASN A 1 95 ? 10.429 8.291 -23.061 1.00 82.31 95 ASN A O 1
ATOM 816 N N . TYR A 1 96 ? 9.916 10.108 -21.821 1.00 86.81 96 TYR A N 1
ATOM 817 C CA . TYR A 1 96 ? 11.121 10.113 -21.004 1.00 86.81 96 TYR A CA 1
ATOM 818 C C . TYR A 1 96 ? 10.774 9.580 -19.623 1.00 86.81 96 TYR A C 1
ATOM 820 O O . TYR A 1 96 ? 9.818 10.035 -18.984 1.00 86.81 96 TYR A O 1
ATOM 828 N N . SER A 1 97 ? 11.559 8.613 -19.179 1.00 87.12 97 SER A N 1
ATOM 829 C CA . SER A 1 97 ? 11.350 7.927 -17.920 1.00 87.12 97 SER A CA 1
ATOM 830 C C . SER A 1 97 ? 12.661 7.847 -17.155 1.00 87.12 97 SER A C 1
ATOM 832 O O . SER A 1 97 ? 13.719 7.626 -17.735 1.00 87.12 97 SER A O 1
ATOM 834 N N . THR A 1 98 ? 12.581 7.986 -15.839 1.00 89.19 98 THR A N 1
ATOM 835 C CA . THR A 1 98 ? 13.718 7.769 -14.938 1.00 89.19 98 THR A CA 1
ATOM 836 C C . THR A 1 98 ? 13.461 6.490 -14.162 1.00 89.19 98 THR A C 1
ATOM 838 O O . THR A 1 98 ? 12.364 6.308 -13.632 1.00 89.19 98 THR A O 1
ATOM 841 N N . ALA A 1 99 ? 14.440 5.600 -14.092 1.00 89.69 99 ALA A N 1
ATOM 842 C CA . ALA A 1 99 ? 14.389 4.401 -13.277 1.00 89.69 99 ALA A CA 1
ATOM 843 C C . ALA A 1 99 ? 15.550 4.367 -12.290 1.00 89.69 99 ALA A C 1
ATOM 845 O O . ALA A 1 99 ? 16.690 4.649 -12.648 1.00 89.69 99 ALA A O 1
ATOM 846 N N . HIS A 1 100 ? 15.245 3.993 -11.054 1.00 89.75 100 HIS A N 1
ATOM 847 C CA . HIS A 1 100 ? 16.232 3.730 -10.018 1.00 89.75 100 HIS A CA 1
ATOM 848 C C . HIS A 1 100 ? 16.265 2.229 -9.772 1.00 89.75 100 HIS A C 1
ATOM 850 O O . HIS A 1 100 ? 15.225 1.641 -9.469 1.00 89.75 100 HIS A O 1
ATOM 856 N N . PHE A 1 101 ? 17.441 1.633 -9.919 1.00 91.31 101 PHE A N 1
ATOM 857 C CA . PHE A 1 101 ? 17.692 0.219 -9.703 1.00 91.31 101 PHE A CA 1
ATOM 858 C C . PHE A 1 101 ? 18.537 0.016 -8.457 1.00 91.31 101 PHE A C 1
ATOM 860 O O . PHE A 1 101 ? 19.499 0.741 -8.198 1.00 91.31 101 PHE A O 1
ATOM 867 N N . GLU A 1 102 ? 18.188 -1.020 -7.713 1.00 89.56 102 GLU A N 1
ATOM 868 C CA . GLU A 1 102 ? 18.978 -1.558 -6.627 1.00 89.56 102 GLU A CA 1
ATOM 869 C C . GLU A 1 102 ? 19.020 -3.073 -6.767 1.00 89.56 102 GLU A C 1
ATOM 871 O O . GLU A 1 102 ? 17.995 -3.759 -6.721 1.00 89.56 102 GLU A O 1
ATOM 876 N N . ILE A 1 103 ? 20.226 -3.589 -6.959 1.00 90.44 103 ILE A N 1
ATOM 877 C CA . ILE A 1 103 ? 20.459 -4.986 -7.278 1.00 90.44 103 ILE A CA 1
ATOM 878 C C . ILE A 1 103 ? 21.281 -5.608 -6.162 1.00 90.44 103 ILE A C 1
ATOM 880 O O . ILE A 1 103 ? 22.323 -5.079 -5.772 1.00 90.44 103 ILE A O 1
ATOM 884 N N . LYS A 1 104 ? 20.766 -6.711 -5.612 1.00 86.81 104 LYS A N 1
ATOM 885 C CA . LYS A 1 104 ? 21.320 -7.372 -4.428 1.00 86.81 104 LYS A CA 1
ATOM 886 C C . LYS A 1 104 ? 21.318 -8.879 -4.570 1.00 86.81 104 LYS A C 1
ATOM 888 O O . LYS A 1 104 ? 20.333 -9.464 -5.016 1.00 86.81 104 LYS A O 1
ATOM 893 N N . ALA A 1 105 ? 22.380 -9.503 -4.086 1.00 81.19 105 ALA A N 1
ATOM 894 C CA . ALA A 1 105 ? 22.406 -10.928 -3.796 1.00 81.19 105 ALA A CA 1
ATOM 895 C C . ALA A 1 105 ? 22.527 -11.141 -2.282 1.00 81.19 105 ALA A C 1
ATOM 897 O O . ALA A 1 105 ? 23.128 -10.337 -1.570 1.00 81.19 105 ALA A O 1
ATOM 898 N N . THR A 1 106 ? 21.966 -12.237 -1.777 1.00 77.81 106 THR A N 1
ATOM 899 C CA . THR A 1 106 ? 22.172 -12.631 -0.371 1.00 77.81 106 THR A CA 1
ATOM 900 C C . THR A 1 106 ? 23.648 -12.946 -0.123 1.00 77.81 106 THR A C 1
ATOM 902 O O . THR A 1 106 ? 24.377 -13.300 -1.048 1.00 77.81 106 THR A O 1
ATOM 905 N N . THR A 1 107 ? 24.108 -12.881 1.131 1.00 73.69 107 THR A N 1
ATOM 906 C CA . THR A 1 107 ? 25.514 -13.154 1.494 1.00 73.69 107 THR A CA 1
ATOM 907 C C . THR A 1 107 ? 26.005 -14.524 1.011 1.00 73.69 107 THR A C 1
ATOM 909 O O . THR A 1 107 ? 27.174 -14.658 0.650 1.00 73.69 107 THR A O 1
ATOM 912 N N . ASN A 1 108 ? 25.105 -15.513 0.955 1.00 75.12 108 ASN A N 1
ATOM 913 C CA . ASN A 1 108 ? 25.381 -16.870 0.476 1.00 75.12 108 ASN A CA 1
ATOM 914 C C . ASN A 1 108 ? 25.104 -17.060 -1.030 1.00 75.12 108 ASN A C 1
ATOM 916 O O . ASN A 1 108 ? 25.276 -18.164 -1.535 1.00 75.12 108 ASN A O 1
ATOM 920 N N . MET A 1 109 ? 24.692 -16.002 -1.742 1.00 70.62 109 MET A N 1
ATOM 921 C CA . MET A 1 109 ? 24.308 -15.999 -3.161 1.00 70.62 109 MET A CA 1
ATOM 922 C C . MET A 1 109 ? 23.244 -17.045 -3.528 1.00 70.62 109 MET A C 1
ATOM 924 O O . MET A 1 109 ? 23.250 -17.588 -4.625 1.00 70.62 109 MET A O 1
ATOM 928 N N . ASP A 1 110 ? 22.325 -17.334 -2.612 1.00 78.00 110 ASP A N 1
ATOM 929 C CA . ASP A 1 110 ? 21.217 -18.269 -2.808 1.00 78.00 110 ASP A CA 1
ATOM 930 C C . ASP A 1 110 ? 19.932 -17.574 -3.287 1.00 78.00 110 ASP A C 1
ATOM 932 O O . ASP A 1 110 ? 19.096 -18.200 -3.939 1.00 78.00 110 ASP A O 1
ATOM 936 N N . LYS A 1 111 ? 19.775 -16.272 -3.007 1.00 80.44 111 LYS A N 1
ATOM 937 C CA . LYS A 1 111 ? 18.655 -15.444 -3.479 1.00 80.44 111 LYS A CA 1
ATOM 938 C C . LYS A 1 111 ? 19.144 -14.153 -4.128 1.00 80.44 111 LYS A C 1
ATOM 940 O O . LYS A 1 111 ? 20.055 -13.489 -3.626 1.00 80.44 111 LYS A O 1
ATOM 945 N N . TYR A 1 112 ? 18.466 -13.774 -5.203 1.00 82.44 112 TYR A N 1
ATOM 946 C CA . TYR A 1 112 ? 18.792 -12.619 -6.026 1.00 82.44 112 TYR A CA 1
ATOM 947 C C . TYR A 1 112 ? 17.598 -11.667 -6.095 1.00 82.44 112 TYR A C 1
ATOM 949 O O . TYR A 1 112 ? 16.469 -12.101 -6.325 1.00 82.44 112 TYR A O 1
ATOM 957 N N . PHE A 1 113 ? 17.847 -10.377 -5.903 1.00 84.00 113 PHE A N 1
ATOM 958 C CA . PHE A 1 113 ? 16.829 -9.336 -5.855 1.00 84.00 113 PHE A CA 1
ATOM 959 C C . PHE A 1 113 ? 17.163 -8.227 -6.852 1.00 84.00 113 PHE A C 1
ATOM 961 O O . PHE A 1 113 ? 18.319 -7.815 -6.985 1.00 84.00 113 PHE A O 1
ATOM 968 N N . ILE A 1 114 ? 16.135 -7.745 -7.548 1.00 86.38 114 ILE A N 1
ATOM 969 C CA . ILE A 1 114 ? 16.181 -6.548 -8.390 1.00 86.38 114 ILE A CA 1
ATOM 970 C C . ILE A 1 114 ? 15.013 -5.678 -7.953 1.00 86.38 114 ILE A C 1
ATOM 972 O O . ILE A 1 114 ? 13.863 -5.933 -8.313 1.00 86.38 114 ILE A O 1
ATOM 976 N N . ASN A 1 115 ? 15.310 -4.652 -7.169 1.00 83.50 115 ASN A N 1
ATOM 977 C CA . ASN A 1 115 ? 14.340 -3.634 -6.814 1.00 83.50 115 ASN A CA 1
ATOM 978 C C . ASN A 1 115 ? 14.462 -2.501 -7.825 1.00 83.50 115 ASN A C 1
ATOM 980 O O . ASN A 1 115 ? 15.549 -1.977 -8.057 1.00 83.50 115 ASN A O 1
ATOM 984 N N . SER A 1 116 ? 13.348 -2.125 -8.443 1.00 83.81 116 SER A N 1
ATOM 985 C CA . SER A 1 116 ? 13.328 -1.028 -9.403 1.00 83.81 116 SER A CA 1
ATOM 986 C C . SER A 1 116 ? 12.133 -0.116 -9.169 1.00 83.81 116 SER A C 1
ATOM 988 O O . SER A 1 116 ? 11.018 -0.560 -8.894 1.00 83.81 116 SER A O 1
ATOM 990 N N . TYR A 1 117 ? 12.370 1.186 -9.272 1.00 80.94 117 TYR A N 1
ATOM 991 C CA . TYR A 1 117 ? 11.328 2.203 -9.245 1.00 80.94 117 TYR A CA 1
ATOM 992 C C . TYR A 1 117 ? 11.404 3.011 -10.531 1.00 80.94 117 TYR A C 1
ATOM 994 O O . TYR A 1 117 ? 12.415 3.651 -10.803 1.00 80.94 117 TYR A O 1
ATOM 1002 N N . HIS A 1 118 ? 10.323 3.002 -11.306 1.00 83.06 118 HIS A N 1
ATOM 1003 C CA . HIS A 1 118 ? 10.236 3.708 -12.578 1.00 83.06 118 HIS A CA 1
ATOM 1004 C C . HIS A 1 118 ? 9.274 4.889 -12.449 1.00 83.06 118 HIS A C 1
ATOM 1006 O O . HIS A 1 118 ? 8.102 4.729 -12.109 1.00 83.06 118 HIS A O 1
ATOM 1012 N N . ARG A 1 119 ? 9.750 6.084 -12.788 1.00 79.06 119 ARG A N 1
ATOM 1013 C CA . ARG A 1 119 ? 8.942 7.288 -12.936 1.00 79.06 119 ARG A CA 1
ATOM 1014 C C . ARG A 1 119 ? 8.767 7.585 -14.418 1.00 79.06 119 ARG A C 1
ATOM 1016 O O . ARG A 1 119 ? 9.674 8.078 -15.076 1.00 79.06 119 ARG A O 1
ATOM 1023 N N . THR A 1 120 ? 7.577 7.285 -14.922 1.00 77.12 120 THR A N 1
ATOM 1024 C CA . THR A 1 120 ? 7.186 7.521 -16.318 1.00 77.12 120 THR A CA 1
ATOM 1025 C C . THR A 1 120 ? 6.237 8.707 -16.363 1.00 77.12 120 THR A C 1
ATOM 1027 O O . THR A 1 120 ? 5.115 8.596 -15.861 1.00 77.12 120 THR A O 1
ATOM 1030 N N . CYS A 1 121 ? 6.661 9.831 -16.944 1.00 72.00 121 CYS A N 1
ATOM 1031 C CA . CYS A 1 121 ? 5.826 11.025 -17.037 1.00 72.00 121 CYS A CA 1
ATOM 1032 C C . CYS A 1 121 ? 5.749 11.575 -18.463 1.00 72.00 121 CYS A C 1
ATOM 1034 O O . CYS A 1 121 ? 6.749 11.982 -19.043 1.00 72.00 121 CYS A O 1
ATOM 1036 N N . MET A 1 122 ? 4.531 11.675 -18.991 1.00 68.94 122 MET A N 1
ATOM 1037 C CA . MET A 1 122 ? 4.263 12.310 -20.276 1.00 68.94 122 MET A CA 1
ATOM 1038 C C . MET A 1 122 ? 4.282 13.837 -20.146 1.00 68.94 122 MET A C 1
ATOM 1040 O O . MET A 1 122 ? 4.026 14.386 -19.070 1.00 68.94 122 MET A O 1
ATOM 1044 N N . PHE A 1 123 ? 4.542 14.517 -21.269 1.00 69.06 123 PHE A N 1
ATOM 1045 C CA . PHE A 1 123 ? 4.533 15.981 -21.389 1.00 69.06 123 PHE A CA 1
ATOM 1046 C C . PHE A 1 123 ? 5.431 16.679 -20.350 1.00 69.06 123 PHE A C 1
ATOM 1048 O O . PHE A 1 123 ? 4.967 17.535 -19.600 1.00 69.06 123 PHE A O 1
ATOM 1055 N N . ASN A 1 124 ? 6.710 16.292 -20.283 1.00 65.44 124 ASN A N 1
ATOM 1056 C CA . ASN A 1 124 ? 7.710 16.868 -19.370 1.00 65.44 124 ASN A CA 1
ATOM 1057 C C . ASN A 1 124 ? 7.272 16.882 -17.893 1.00 65.44 124 ASN A C 1
ATOM 1059 O O . ASN A 1 124 ? 7.468 17.867 -17.186 1.00 65.44 124 ASN A O 1
ATOM 1063 N N . GLY A 1 125 ? 6.662 15.794 -17.416 1.00 62.44 125 GLY A N 1
ATOM 1064 C CA . GLY A 1 125 ? 6.286 15.674 -16.004 1.00 62.44 125 GLY A CA 1
ATOM 1065 C C . GLY A 1 125 ? 4.830 16.006 -15.685 1.00 62.44 125 GLY A C 1
ATOM 1066 O O . GLY A 1 125 ? 4.416 15.778 -14.550 1.00 62.44 125 GLY A O 1
ATOM 1067 N N . LEU A 1 126 ? 4.040 16.495 -16.649 1.00 63.41 126 LEU A N 1
ATOM 1068 C CA . LEU A 1 126 ? 2.651 16.895 -16.396 1.00 63.41 126 LEU A CA 1
ATOM 1069 C C . LEU A 1 126 ? 1.730 15.700 -16.105 1.00 63.41 126 LEU A C 1
ATOM 1071 O O . LEU A 1 126 ? 0.763 15.835 -15.359 1.00 63.41 126 LEU A O 1
ATOM 1075 N N . TYR A 1 127 ? 2.018 14.529 -16.682 1.00 65.38 127 TYR A N 1
ATOM 1076 C CA . TYR A 1 127 ? 1.184 13.340 -16.509 1.00 65.38 127 TYR A CA 1
ATOM 1077 C C . TYR A 1 127 ? 2.018 12.096 -16.202 1.00 65.38 127 TYR A C 1
ATOM 1079 O O . TYR A 1 127 ? 2.510 11.424 -17.107 1.00 65.38 127 TYR A O 1
ATOM 1087 N N . CYS A 1 128 ? 2.176 11.778 -14.917 1.00 69.25 128 CYS A N 1
ATOM 1088 C CA . CYS A 1 128 ? 2.904 10.590 -14.473 1.00 69.25 128 CYS A CA 1
ATOM 1089 C C . CYS A 1 128 ? 1.981 9.375 -14.327 1.00 69.25 128 CYS A C 1
ATOM 1091 O O . CYS A 1 128 ? 0.911 9.465 -13.722 1.00 69.25 128 CYS A O 1
ATOM 1093 N N . ARG A 1 129 ? 2.407 8.226 -14.862 1.00 68.19 129 ARG A N 1
ATOM 1094 C CA . ARG A 1 129 ? 1.710 6.946 -14.678 1.00 68.19 129 ARG A CA 1
ATOM 1095 C C . ARG A 1 129 ? 1.864 6.464 -13.234 1.00 68.19 129 ARG A C 1
ATOM 1097 O O . ARG A 1 129 ? 2.896 6.692 -12.606 1.00 68.19 129 ARG A O 1
ATOM 1104 N N . LYS A 1 130 ? 0.827 5.802 -12.723 1.00 69.31 130 LYS A N 1
ATOM 1105 C CA . LYS A 1 130 ? 0.789 5.206 -11.384 1.00 69.31 130 LYS A CA 1
ATOM 1106 C C . LYS A 1 130 ? 0.895 3.684 -11.479 1.00 69.31 130 LYS A C 1
ATOM 1108 O O . LYS A 1 130 ? 0.609 3.099 -12.521 1.00 69.31 130 LYS A O 1
ATOM 1113 N N . VAL A 1 131 ? 1.298 3.075 -10.374 1.00 77.94 131 VAL A N 1
ATOM 1114 C CA . VAL A 1 131 ? 1.253 1.629 -10.122 1.00 77.94 131 VAL A CA 1
ATOM 1115 C C . VAL A 1 131 ? 0.148 1.342 -9.094 1.00 77.94 131 VAL A C 1
ATOM 1117 O O . VAL A 1 131 ? -0.196 2.262 -8.342 1.00 77.94 131 VAL A O 1
ATOM 1120 N N . PRO A 1 132 ? -0.394 0.111 -9.006 1.00 86.06 132 PRO A N 1
ATOM 1121 C CA . PRO A 1 132 ? -0.066 -1.095 -9.782 1.00 86.06 132 PRO A CA 1
ATOM 1122 C C . PRO A 1 132 ? -0.708 -1.158 -11.182 1.00 86.06 132 PRO A C 1
ATOM 1124 O O . PRO A 1 132 ? -1.629 -0.407 -11.501 1.00 86.06 132 PRO A O 1
ATOM 1127 N N . ALA A 1 133 ? -0.204 -2.079 -12.010 1.00 82.19 133 ALA A N 1
ATOM 1128 C CA . ALA A 1 133 ? -0.764 -2.460 -13.307 1.00 82.19 133 ALA A CA 1
ATOM 1129 C C . ALA A 1 133 ? -0.692 -3.987 -13.471 1.00 82.19 133 ALA A C 1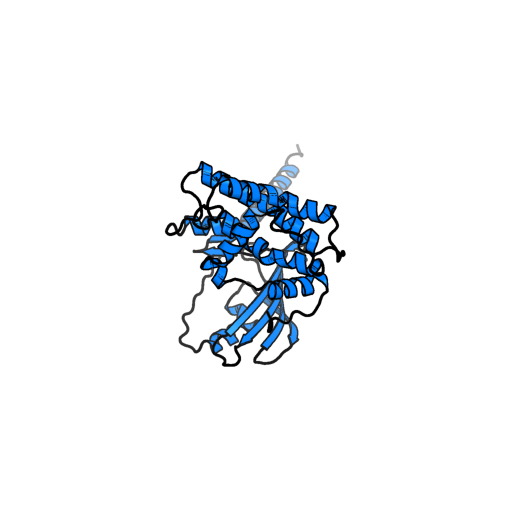
ATOM 1131 O O . ALA A 1 133 ? 0.320 -4.596 -13.127 1.00 82.19 133 ALA A O 1
ATOM 1132 N N . LEU A 1 134 ? -1.745 -4.597 -14.015 1.00 80.00 134 LEU A N 1
ATOM 1133 C CA . LEU A 1 134 ? -1.827 -6.030 -14.297 1.00 80.00 134 LEU A CA 1
ATOM 1134 C C . LEU A 1 134 ? -1.952 -6.255 -15.806 1.00 80.00 134 LEU A C 1
ATOM 1136 O O . LEU A 1 134 ? -2.836 -5.688 -16.447 1.00 80.00 134 LEU A O 1
ATOM 1140 N N . LEU A 1 135 ? -1.096 -7.115 -16.361 1.00 81.31 135 LEU A N 1
ATOM 1141 C CA . LEU A 1 135 ? -1.231 -7.637 -17.720 1.00 81.31 135 LEU A CA 1
ATOM 1142 C C . LEU A 1 135 ? -1.668 -9.099 -17.650 1.00 81.31 135 LEU A C 1
ATOM 1144 O O . LEU A 1 135 ? -0.886 -9.962 -17.261 1.00 81.31 135 LEU A O 1
ATOM 1148 N N . ASP A 1 136 ? -2.883 -9.388 -18.103 1.00 81.12 136 ASP A N 1
ATOM 1149 C CA . ASP A 1 136 ? -3.400 -10.749 -18.200 1.00 81.12 136 ASP A CA 1
ATOM 1150 C C . ASP A 1 136 ? -3.948 -11.012 -19.601 1.00 81.12 136 ASP A C 1
ATOM 1152 O O . ASP A 1 136 ? -4.797 -10.274 -20.089 1.00 81.12 136 ASP A O 1
ATOM 1156 N N . ASN A 1 137 ? -3.437 -12.039 -20.291 1.00 84.56 137 ASN A N 1
ATOM 1157 C CA . ASN A 1 137 ? -3.950 -12.447 -21.611 1.00 84.56 137 ASN A CA 1
ATOM 1158 C C . ASN A 1 137 ? -4.112 -11.306 -22.647 1.00 84.56 137 ASN A C 1
ATOM 1160 O O . ASN A 1 137 ? -4.944 -11.397 -23.537 1.00 84.56 137 ASN A O 1
ATOM 1164 N N . GLY A 1 138 ? -3.279 -10.257 -22.550 1.00 76.25 138 GLY A N 1
ATOM 1165 C CA . GLY A 1 138 ? -3.285 -9.113 -23.479 1.00 76.25 138 GLY A CA 1
ATOM 1166 C C . GLY A 1 138 ? -4.084 -7.918 -22.957 1.00 76.25 138 GLY A C 1
ATOM 1167 O O . GLY A 1 138 ? -3.872 -6.778 -23.363 1.00 76.25 138 GLY A O 1
ATOM 1168 N N . LYS A 1 139 ? -4.945 -8.144 -21.960 1.00 79.31 139 LYS A N 1
ATOM 1169 C CA . LYS A 1 139 ? -5.674 -7.098 -21.251 1.00 79.31 139 LYS A CA 1
ATOM 1170 C C . LYS A 1 139 ? -4.767 -6.431 -20.219 1.00 79.31 139 LYS A C 1
ATOM 1172 O O . LYS A 1 139 ? -4.201 -7.102 -19.360 1.00 79.31 139 LYS A O 1
ATOM 1177 N N . ILE A 1 140 ? -4.678 -5.105 -20.292 1.00 80.31 140 ILE A N 1
ATOM 1178 C CA . ILE A 1 140 ? -4.045 -4.269 -19.270 1.00 80.31 140 ILE A CA 1
ATOM 1179 C C . ILE A 1 140 ? -5.147 -3.711 -18.367 1.00 80.31 140 ILE A C 1
ATOM 1181 O O . ILE A 1 140 ? -6.045 -3.024 -18.857 1.00 80.31 140 ILE A O 1
ATOM 1185 N N . THR A 1 141 ? -5.051 -3.979 -17.069 1.00 80.06 141 THR A N 1
ATOM 1186 C CA . THR A 1 141 ? -5.883 -3.371 -16.022 1.00 80.06 141 THR A CA 1
ATOM 1187 C C . THR A 1 141 ? -4.985 -2.489 -15.154 1.00 80.06 141 THR A C 1
ATOM 1189 O O . THR A 1 141 ? -3.904 -2.911 -14.747 1.00 80.06 141 THR A O 1
ATOM 1192 N N . ILE A 1 142 ? -5.405 -1.252 -14.915 1.00 82.38 142 ILE A N 1
ATOM 1193 C CA . ILE A 1 142 ? -4.723 -0.273 -14.054 1.00 82.38 142 ILE A CA 1
ATOM 1194 C C . ILE A 1 142 ? -5.665 0.113 -12.914 1.00 82.38 142 ILE A C 1
ATOM 1196 O O . ILE A 1 142 ? -6.848 -0.176 -13.023 1.00 82.38 142 ILE A O 1
ATOM 1200 N N . GLU A 1 143 ? -5.144 0.784 -11.884 1.00 86.50 143 GLU A N 1
ATOM 1201 C CA . GLU A 1 143 ? -5.823 1.066 -10.605 1.00 86.50 143 GLU A CA 1
ATOM 1202 C C . GLU A 1 143 ? -5.912 -0.160 -9.687 1.00 86.50 143 GLU A C 1
ATOM 1204 O O . GLU A 1 143 ? -6.247 -1.267 -10.101 1.00 86.50 143 GLU A O 1
ATOM 1209 N N . SER A 1 144 ? -5.579 0.030 -8.407 1.00 91.69 144 SER A N 1
ATOM 1210 C CA . SER A 1 144 ? -5.472 -1.077 -7.450 1.00 91.69 144 SER A CA 1
ATOM 1211 C C . SER A 1 144 ? -6.799 -1.804 -7.239 1.00 91.69 144 SER A C 1
ATOM 1213 O O . SER A 1 144 ? -6.813 -3.030 -7.250 1.00 91.69 144 SER A O 1
ATOM 1215 N N . LEU A 1 145 ? -7.904 -1.067 -7.088 1.00 92.88 145 LEU A N 1
ATOM 1216 C CA . LEU A 1 145 ? -9.223 -1.665 -6.873 1.00 92.88 145 LEU A CA 1
ATOM 1217 C C . LEU A 1 145 ? -9.728 -2.403 -8.118 1.00 92.88 145 LEU A C 1
ATOM 1219 O O . LEU A 1 145 ? -10.208 -3.521 -7.993 1.00 92.88 145 LEU A O 1
ATOM 1223 N N . ASP A 1 146 ? -9.554 -1.836 -9.313 1.00 92.94 146 ASP A N 1
ATOM 1224 C CA . ASP A 1 146 ? -9.972 -2.478 -10.568 1.00 92.94 146 ASP A CA 1
ATOM 1225 C C . ASP A 1 146 ? -9.196 -3.780 -10.824 1.00 92.94 146 ASP A C 1
ATOM 1227 O O . ASP A 1 146 ? -9.744 -4.755 -11.344 1.00 92.94 146 ASP A O 1
ATOM 1231 N N . ILE A 1 147 ? -7.911 -3.813 -10.449 1.00 93.81 147 ILE A N 1
ATOM 1232 C CA . ILE A 1 147 ? -7.092 -5.029 -10.492 1.00 93.81 147 ILE A CA 1
ATOM 1233 C C . ILE A 1 147 ? -7.621 -6.069 -9.501 1.00 93.81 147 ILE A C 1
ATOM 1235 O O . ILE A 1 147 ? -7.788 -7.226 -9.886 1.00 93.81 147 ILE A O 1
ATOM 1239 N N . SER A 1 148 ? -7.900 -5.675 -8.257 1.00 95.25 148 SER A N 1
ATOM 1240 C CA . SER A 1 148 ? -8.446 -6.579 -7.239 1.00 95.25 148 SER A CA 1
ATOM 1241 C C . SER A 1 148 ? -9.818 -7.136 -7.637 1.00 95.25 148 SER A C 1
ATOM 1243 O O . SER A 1 148 ? -10.020 -8.344 -7.550 1.00 95.25 148 SER A O 1
ATOM 1245 N N . ASP A 1 149 ? -10.720 -6.295 -8.154 1.00 95.12 149 ASP A N 1
ATOM 1246 C CA . ASP A 1 149 ? -12.033 -6.694 -8.681 1.00 95.12 149 ASP A CA 1
ATOM 1247 C C . ASP A 1 149 ? -11.887 -7.716 -9.817 1.00 95.12 149 ASP A C 1
ATOM 1249 O O . ASP A 1 149 ? -12.545 -8.755 -9.828 1.00 95.12 149 ASP A O 1
ATOM 1253 N N . TYR A 1 150 ? -10.980 -7.450 -10.759 1.00 95.06 150 TYR A N 1
ATOM 1254 C CA . TYR A 1 150 ? -10.714 -8.352 -11.874 1.00 95.06 150 TYR A CA 1
ATOM 1255 C C . TYR A 1 150 ? -10.184 -9.720 -11.418 1.00 95.06 150 TYR A C 1
ATOM 1257 O O . TYR A 1 150 ? -10.562 -10.750 -11.980 1.00 95.06 150 TYR A O 1
ATOM 1265 N N . LEU A 1 151 ? -9.290 -9.740 -10.426 1.00 95.12 151 LEU A N 1
ATOM 1266 C CA . LEU A 1 151 ? -8.736 -10.980 -9.885 1.00 95.12 151 LEU A CA 1
ATOM 1267 C C . LEU A 1 151 ? -9.791 -11.778 -9.106 1.00 95.12 151 LEU A C 1
ATOM 1269 O O . LEU A 1 151 ? -9.847 -12.995 -9.273 1.00 95.12 151 LEU A O 1
ATOM 1273 N N . ASP A 1 152 ? -10.645 -11.107 -8.331 1.00 95.62 152 ASP A N 1
ATOM 1274 C CA . ASP A 1 152 ? -11.752 -11.733 -7.595 1.00 95.62 152 ASP A CA 1
ATOM 1275 C C . ASP A 1 152 ? -12.766 -12.399 -8.541 1.00 95.62 152 ASP A C 1
ATOM 1277 O O . ASP A 1 152 ? -13.174 -13.541 -8.339 1.00 95.62 152 ASP A O 1
ATOM 1281 N N . GLU A 1 153 ? -13.114 -11.729 -9.644 1.00 94.56 153 GLU A N 1
ATOM 1282 C CA . GLU A 1 153 ? -14.000 -12.289 -10.672 1.00 94.56 153 GLU A CA 1
ATOM 1283 C C . GLU A 1 153 ? -13.367 -13.467 -11.424 1.00 94.56 153 GLU A C 1
ATOM 1285 O O . GLU A 1 153 ? -14.055 -14.419 -11.804 1.00 94.56 153 GLU A O 1
ATOM 1290 N N . LYS A 1 154 ? -12.053 -13.409 -11.665 1.00 94.12 154 LYS A N 1
ATOM 1291 C CA . LYS A 1 154 ? -11.329 -14.435 -12.422 1.00 94.12 154 LYS A CA 1
ATOM 1292 C C . LYS A 1 154 ? -11.083 -15.713 -11.612 1.00 94.12 154 LYS A C 1
ATOM 1294 O O . LYS A 1 154 ? -11.062 -16.796 -12.203 1.00 94.12 154 LYS A O 1
ATOM 1299 N N . TYR A 1 155 ? -10.884 -15.605 -10.298 1.00 93.62 155 TYR A N 1
ATOM 1300 C CA . TYR A 1 155 ? -10.527 -16.719 -9.413 1.00 93.62 155 TYR A CA 1
ATOM 1301 C C . TYR A 1 155 ? -11.584 -16.930 -8.310 1.00 93.62 155 TYR A C 1
ATOM 1303 O O . TYR A 1 155 ? -11.383 -16.532 -7.164 1.00 93.62 155 TYR A O 1
ATOM 1311 N N . PRO A 1 156 ? -12.705 -17.616 -8.611 1.00 89.88 156 PRO A N 1
ATOM 1312 C CA . PRO A 1 156 ? -13.866 -17.700 -7.718 1.00 89.88 156 PRO A CA 1
ATOM 1313 C C . PRO A 1 156 ? -13.689 -18.648 -6.517 1.00 89.88 156 PRO A C 1
ATOM 1315 O O . PRO A 1 156 ? -14.642 -18.882 -5.777 1.00 89.88 156 PRO A O 1
ATOM 1318 N N . GLN A 1 157 ? -12.515 -19.260 -6.329 1.00 91.94 157 GLN A N 1
ATOM 1319 C CA . GLN A 1 157 ? -12.286 -20.270 -5.287 1.00 91.94 157 GLN A CA 1
ATOM 1320 C C . GLN A 1 157 ? -12.305 -19.680 -3.871 1.00 91.94 157 GLN A C 1
ATOM 1322 O O . GLN A 1 157 ? -12.640 -20.384 -2.920 1.00 91.94 157 GLN A O 1
ATOM 1327 N N . ASN A 1 158 ? -11.934 -18.407 -3.731 1.00 90.19 158 ASN A N 1
ATOM 1328 C CA . ASN A 1 158 ? -11.926 -17.685 -2.464 1.00 90.19 158 ASN A CA 1
ATOM 1329 C C . ASN A 1 158 ? -12.443 -16.256 -2.694 1.00 90.19 158 ASN A C 1
ATOM 1331 O O . ASN A 1 158 ? -11.630 -15.333 -2.751 1.00 90.19 158 ASN A O 1
ATOM 1335 N N . PRO A 1 159 ? -13.765 -16.083 -2.890 1.00 94.50 159 PRO A N 1
ATOM 1336 C CA . PRO A 1 159 ? -14.333 -14.782 -3.212 1.00 94.50 159 PRO A CA 1
ATOM 1337 C C . PRO A 1 159 ? -14.140 -13.816 -2.041 1.00 94.50 159 PRO A C 1
ATOM 1339 O O . PRO A 1 159 ? -14.467 -14.129 -0.895 1.00 94.50 159 PRO A O 1
ATOM 1342 N N . LEU A 1 160 ? -13.611 -12.636 -2.346 1.00 97.00 160 LEU A N 1
ATOM 1343 C CA . LEU A 1 160 ? -13.358 -11.552 -1.404 1.00 97.00 160 LEU A CA 1
ATOM 1344 C C . LEU A 1 160 ? -14.566 -10.634 -1.231 1.00 97.00 160 LEU A C 1
ATOM 1346 O O . LEU A 1 160 ? -14.627 -9.900 -0.250 1.00 97.00 160 LEU A O 1
ATOM 1350 N N . TYR A 1 161 ? -15.517 -10.653 -2.159 1.00 96.81 161 TYR A N 1
ATOM 1351 C CA . TYR A 1 161 ? -16.803 -9.987 -1.991 1.00 96.81 161 TYR A CA 1
ATOM 1352 C C . TYR A 1 161 ? -17.902 -10.963 -1.593 1.00 96.81 161 TYR A C 1
ATOM 1354 O O . TYR A 1 161 ? -17.904 -12.132 -1.988 1.00 96.81 161 TYR A O 1
ATOM 1362 N N . SER A 1 162 ? -18.905 -10.449 -0.882 1.00 93.31 162 SER A N 1
ATOM 1363 C CA . SER A 1 162 ? -20.140 -11.198 -0.666 1.00 93.31 162 SER A CA 1
ATOM 1364 C C . SER A 1 162 ? -20.840 -11.525 -1.992 1.00 93.31 162 SER A C 1
ATOM 1366 O O . SER A 1 162 ? -20.833 -10.741 -2.945 1.00 93.31 162 SER A O 1
ATOM 1368 N N . SER A 1 163 ? -21.495 -12.686 -2.042 1.00 93.19 163 SER A N 1
ATOM 1369 C CA . SER A 1 163 ? -22.372 -13.056 -3.158 1.00 93.19 163 SER A CA 1
ATOM 1370 C C . SER A 1 163 ? -23.711 -12.311 -3.127 1.00 93.19 163 SER A C 1
ATOM 1372 O O . SER A 1 163 ? -24.368 -12.205 -4.163 1.00 93.19 163 SER A O 1
ATOM 1374 N N . ASP A 1 164 ? -24.107 -11.761 -1.972 1.00 95.81 164 ASP A N 1
ATOM 1375 C CA . ASP A 1 164 ? -25.282 -10.899 -1.859 1.00 95.81 164 ASP A CA 1
ATOM 1376 C C . ASP A 1 164 ? -24.978 -9.523 -2.488 1.00 95.81 164 ASP A C 1
ATOM 1378 O O . ASP A 1 164 ? -24.088 -8.812 -2.003 1.00 95.81 164 ASP A O 1
ATOM 1382 N N . PRO A 1 165 ? -25.724 -9.096 -3.527 1.00 96.19 165 PRO A N 1
ATOM 1383 C CA . PRO A 1 165 ? -25.466 -7.833 -4.214 1.00 96.19 165 PRO A CA 1
ATOM 1384 C C . PRO A 1 165 ? -25.536 -6.597 -3.313 1.00 96.19 165 PRO A C 1
ATOM 1386 O O . PRO A 1 165 ? -24.796 -5.641 -3.536 1.00 96.19 165 PRO A O 1
ATOM 1389 N N . LYS A 1 166 ? -26.410 -6.592 -2.298 1.00 96.75 166 LYS A N 1
ATOM 1390 C CA . LYS A 1 166 ? -26.547 -5.459 -1.373 1.00 96.75 166 LYS A CA 1
ATOM 1391 C C . LYS A 1 166 ? -25.342 -5.369 -0.448 1.00 96.75 166 LYS A C 1
ATOM 1393 O O . LYS A 1 166 ? -24.825 -4.277 -0.234 1.00 96.75 166 LYS A O 1
ATOM 1398 N N . ILE A 1 167 ? -24.877 -6.510 0.062 1.00 94.88 167 ILE A N 1
ATOM 1399 C CA . ILE A 1 167 ? -23.688 -6.560 0.920 1.00 94.88 167 ILE A CA 1
ATOM 1400 C C . ILE A 1 167 ? -22.447 -6.177 0.110 1.00 94.88 167 ILE A C 1
ATOM 1402 O O . ILE A 1 167 ? -21.685 -5.324 0.552 1.00 94.88 167 ILE A O 1
ATOM 1406 N N . LYS A 1 168 ? -22.289 -6.719 -1.104 1.00 96.00 168 LYS A N 1
ATOM 1407 C CA . LYS A 1 168 ? -21.184 -6.363 -2.006 1.00 96.00 168 LYS A CA 1
ATOM 1408 C C . LYS A 1 168 ? -21.155 -4.868 -2.322 1.00 96.00 168 LYS A C 1
ATOM 1410 O O . LYS A 1 168 ? -20.091 -4.254 -2.325 1.00 96.00 168 LYS A O 1
ATOM 1415 N N . GLN A 1 169 ? -22.316 -4.267 -2.579 1.00 96.88 169 GLN A N 1
ATOM 1416 C CA . GLN A 1 169 ? -22.413 -2.831 -2.832 1.00 96.88 169 GLN A CA 1
ATOM 1417 C C . GLN A 1 169 ? -21.995 -2.008 -1.603 1.00 96.88 169 GLN A C 1
ATOM 1419 O O . GLN A 1 169 ? -21.205 -1.077 -1.736 1.00 96.88 169 GLN A O 1
ATOM 1424 N N . HIS A 1 170 ? -22.444 -2.396 -0.406 1.00 95.81 170 HIS A N 1
ATOM 1425 C CA . HIS A 1 170 ? -22.029 -1.761 0.851 1.00 95.81 170 HIS A CA 1
ATOM 1426 C C . HIS A 1 170 ? -20.518 -1.897 1.109 1.00 95.81 170 HIS A C 1
ATOM 1428 O O . HIS A 1 170 ? -19.864 -0.931 1.494 1.00 95.81 170 HIS A O 1
ATOM 1434 N N . GLU A 1 171 ? -19.927 -3.061 0.826 1.00 96.12 171 GLU A N 1
ATOM 1435 C CA . GLU A 1 171 ? -18.473 -3.278 0.905 1.00 96.12 171 GLU A CA 1
ATOM 1436 C C . GLU A 1 171 ? -17.708 -2.333 -0.036 1.00 96.12 171 GLU A C 1
ATOM 1438 O O . GLU A 1 171 ? -16.710 -1.729 0.362 1.00 96.12 171 GLU A O 1
ATOM 1443 N N . LYS A 1 172 ? -18.201 -2.131 -1.264 1.00 96.44 172 LYS A N 1
ATOM 1444 C CA . LYS A 1 172 ? -17.618 -1.170 -2.214 1.00 96.44 172 LYS A CA 1
ATOM 1445 C C . LYS A 1 172 ? -17.737 0.277 -1.738 1.00 96.44 172 LYS A C 1
ATOM 1447 O O . LYS A 1 172 ? -16.776 1.036 -1.855 1.00 96.44 172 LYS A O 1
ATOM 1452 N N . GLU A 1 173 ? -18.877 0.661 -1.173 1.00 96.62 173 GLU A N 1
ATOM 1453 C CA . GLU A 1 173 ? -19.072 1.994 -0.587 1.00 96.62 173 GLU A CA 1
ATOM 1454 C C . GLU A 1 173 ? -18.135 2.239 0.599 1.00 96.62 173 GLU A C 1
ATOM 1456 O O . GLU A 1 173 ? -17.604 3.339 0.761 1.00 96.62 173 GLU A O 1
ATOM 1461 N N . LEU A 1 174 ? -17.876 1.210 1.406 1.00 96.50 174 LEU A N 1
ATOM 1462 C CA . LEU A 1 174 ? -16.927 1.290 2.508 1.00 96.50 174 LEU A CA 1
ATOM 1463 C C . LEU A 1 174 ? -15.484 1.465 2.008 1.00 96.50 174 LEU A C 1
ATOM 1465 O O . LEU A 1 174 ? -14.761 2.308 2.536 1.00 96.50 174 LEU A O 1
ATOM 1469 N N . ILE A 1 175 ? -15.087 0.768 0.936 1.00 97.50 175 ILE A N 1
ATOM 1470 C CA . ILE A 1 175 ? -13.769 0.948 0.297 1.00 97.50 175 ILE A CA 1
ATOM 1471 C C . ILE A 1 175 ? -13.583 2.388 -0.204 1.00 97.50 175 ILE A C 1
ATOM 1473 O O . ILE A 1 175 ? -12.514 2.973 -0.034 1.00 97.50 175 ILE A O 1
ATOM 1477 N N . GLN A 1 176 ? -14.622 3.012 -0.764 1.00 94.81 176 GLN A N 1
ATOM 1478 C CA . GLN A 1 176 ? -14.545 4.408 -1.217 1.00 94.81 176 GLN A CA 1
ATOM 1479 C C . GLN A 1 176 ? -14.274 5.397 -0.069 1.00 94.81 176 GLN A C 1
ATOM 1481 O O . GLN A 1 176 ? -13.651 6.438 -0.285 1.00 94.81 176 GLN A O 1
ATOM 1486 N N . LYS A 1 177 ? -14.671 5.061 1.166 1.00 96.19 177 LYS A N 1
ATOM 1487 C CA . LYS A 1 177 ? -14.403 5.871 2.368 1.00 96.19 177 LYS A CA 1
ATOM 1488 C C . LYS A 1 177 ? -12.961 5.758 2.873 1.00 96.19 177 LYS A C 1
ATOM 1490 O O . LYS A 1 177 ? -12.588 6.500 3.778 1.00 96.19 177 LYS A O 1
ATOM 1495 N N . ILE A 1 178 ? -12.133 4.883 2.294 1.00 96.19 178 ILE A N 1
ATOM 1496 C CA . ILE A 1 178 ? -10.727 4.731 2.696 1.00 96.19 178 ILE A CA 1
ATOM 1497 C C . ILE A 1 178 ? -9.912 5.954 2.261 1.00 96.19 178 ILE A C 1
ATOM 1499 O O . ILE A 1 178 ? -9.038 6.396 3.000 1.00 96.19 178 ILE A O 1
ATOM 1503 N N . ALA A 1 179 ? -10.212 6.557 1.105 1.00 92.50 179 ALA A N 1
ATOM 1504 C CA . ALA A 1 179 ? -9.423 7.662 0.550 1.00 92.50 179 ALA A CA 1
ATOM 1505 C C . ALA A 1 179 ? -9.226 8.855 1.521 1.00 92.50 179 ALA A C 1
ATOM 1507 O O . ALA A 1 179 ? -8.085 9.303 1.669 1.00 92.50 179 ALA A O 1
ATOM 1508 N N . PRO A 1 180 ? -10.255 9.338 2.246 1.00 94.00 180 PRO A N 1
ATOM 1509 C CA . PRO A 1 180 ? -10.079 10.316 3.322 1.00 94.00 180 PRO A CA 1
ATOM 1510 C C . PRO A 1 180 ? -9.123 9.877 4.443 1.00 94.00 180 PRO A C 1
ATOM 1512 O O . PRO A 1 180 ? -8.331 10.696 4.903 1.00 94.00 180 PRO A O 1
ATOM 1515 N N . VAL A 1 181 ? -9.135 8.598 4.845 1.00 94.06 181 VAL A N 1
ATOM 1516 C CA . VAL A 1 181 ? -8.191 8.053 5.842 1.00 94.06 181 VAL A CA 1
ATOM 1517 C C . VAL A 1 181 ? -6.759 8.157 5.325 1.00 94.06 181 VAL A C 1
ATOM 1519 O O . VAL A 1 181 ? -5.873 8.643 6.027 1.00 94.06 181 VAL A O 1
ATOM 1522 N N . VAL A 1 182 ? -6.537 7.750 4.070 1.00 90.88 182 VAL A N 1
ATOM 1523 C CA . VAL A 1 182 ? -5.226 7.842 3.408 1.00 90.88 182 VAL A CA 1
ATOM 1524 C C . VAL A 1 182 ? -4.744 9.286 3.371 1.00 90.88 182 VAL A C 1
ATOM 1526 O O . VAL A 1 182 ? -3.597 9.569 3.717 1.00 90.88 182 VAL A O 1
ATOM 1529 N N . SER A 1 183 ? -5.625 10.202 2.968 1.00 90.00 183 SER A N 1
ATOM 1530 C CA . SER A 1 183 ? -5.310 11.624 2.884 1.00 90.00 183 SER A CA 1
ATOM 1531 C C . SER A 1 183 ? -4.937 12.190 4.251 1.00 90.00 183 SER A C 1
ATOM 1533 O O . SER A 1 183 ? -3.895 12.825 4.361 1.00 90.00 183 SER A O 1
ATOM 1535 N N . GLY A 1 184 ? -5.734 11.934 5.294 1.00 90.12 184 GLY A N 1
ATOM 1536 C CA . GLY A 1 184 ? -5.451 12.402 6.654 1.00 90.12 184 GLY A CA 1
ATOM 1537 C C . GLY A 1 184 ? -4.126 11.858 7.191 1.00 90.12 184 GLY A C 1
ATOM 1538 O O . GLY A 1 184 ? -3.304 12.612 7.707 1.00 90.12 184 GLY A O 1
ATOM 1539 N N . PHE A 1 185 ? -3.864 10.567 6.975 1.00 90.00 185 PHE A N 1
ATOM 1540 C CA . PHE A 1 185 ? -2.615 9.921 7.371 1.00 90.00 185 PHE A CA 1
ATOM 1541 C C . PHE A 1 185 ? -1.379 10.548 6.704 1.00 90.00 185 PHE A C 1
ATOM 1543 O O . PHE A 1 185 ? -0.414 10.890 7.389 1.00 90.00 185 PHE A O 1
ATOM 1550 N N . TYR A 1 186 ? -1.395 10.745 5.380 1.00 87.75 186 TYR A N 1
ATOM 1551 C CA . TYR A 1 186 ? -0.260 11.361 4.683 1.00 87.75 186 TYR A CA 1
ATOM 1552 C C . TYR A 1 186 ? -0.124 12.856 4.977 1.00 87.75 186 TYR A C 1
ATOM 1554 O O . TYR A 1 186 ? 1.002 13.322 5.142 1.00 87.75 186 TYR A O 1
ATOM 1562 N N . SER A 1 187 ? -1.232 13.595 5.085 1.00 88.25 187 SER A N 1
ATOM 1563 C CA . SER A 1 187 ? -1.211 14.999 5.512 1.00 88.25 187 SER A 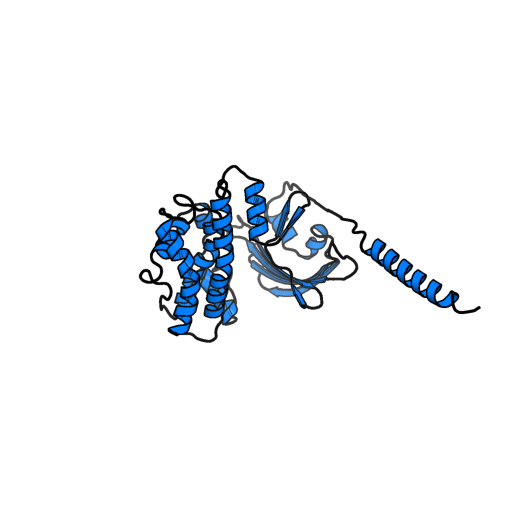CA 1
ATOM 1564 C C . SER A 1 187 ? -0.570 15.148 6.889 1.00 88.25 187 SER A C 1
ATOM 1566 O O . SER A 1 187 ? 0.227 16.058 7.096 1.00 88.25 187 SER A O 1
ATOM 1568 N N . PHE A 1 188 ? -0.859 14.226 7.811 1.00 89.25 188 PHE A N 1
ATOM 1569 C CA . PHE A 1 188 ? -0.236 14.203 9.127 1.00 89.25 188 PHE A CA 1
ATOM 1570 C C . PHE A 1 188 ? 1.267 13.895 9.055 1.00 89.25 188 PHE A C 1
ATOM 1572 O O . PHE A 1 188 ? 2.088 14.637 9.587 1.00 89.25 188 PHE A O 1
ATOM 1579 N N . LEU A 1 189 ? 1.660 12.817 8.373 1.00 87.00 189 LEU A N 1
ATOM 1580 C CA . LEU A 1 189 ? 3.065 12.399 8.346 1.00 87.00 189 LEU A CA 1
ATOM 1581 C C . LEU A 1 189 ? 3.987 13.387 7.635 1.00 87.00 189 LEU A C 1
ATOM 1583 O O . LEU A 1 189 ? 5.133 13.566 8.045 1.00 87.00 189 LEU A O 1
ATOM 1587 N N . LEU A 1 190 ? 3.503 14.005 6.560 1.00 84.12 190 LEU A N 1
ATOM 1588 C CA . LEU A 1 190 ? 4.307 14.870 5.700 1.00 84.12 190 LEU A CA 1
ATOM 1589 C C . LEU A 1 190 ? 4.265 16.342 6.119 1.00 84.12 190 LEU A C 1
ATOM 1591 O O . LEU A 1 190 ? 4.879 17.174 5.452 1.00 84.12 190 LEU A O 1
ATOM 1595 N N . ASN A 1 191 ? 3.564 16.682 7.203 1.00 83.25 191 ASN A N 1
ATOM 1596 C CA . ASN A 1 191 ? 3.595 18.037 7.729 1.00 83.25 191 ASN A CA 1
ATOM 1597 C C . ASN A 1 191 ? 4.930 18.345 8.440 1.00 83.25 191 ASN A C 1
ATOM 1599 O O . ASN A 1 191 ? 5.707 17.463 8.827 1.00 83.25 191 ASN A O 1
ATOM 1603 N N . ASN A 1 192 ? 5.180 19.638 8.642 1.00 78.81 192 ASN A N 1
ATOM 1604 C CA . ASN A 1 192 ? 6.397 20.133 9.290 1.00 78.81 192 ASN A CA 1
ATOM 1605 C C . ASN A 1 192 ? 6.315 20.139 10.826 1.00 78.81 192 ASN A C 1
ATOM 1607 O O . ASN A 1 192 ? 7.222 20.646 11.479 1.00 78.81 192 ASN A O 1
ATOM 1611 N N . GLN A 1 193 ? 5.238 19.620 11.417 1.00 76.25 193 GLN A N 1
ATOM 1612 C CA . GLN A 1 193 ? 5.050 19.608 12.863 1.00 76.25 193 GLN A CA 1
ATOM 1613 C C . GLN A 1 193 ? 5.510 18.267 13.439 1.00 76.25 193 GLN A C 1
ATOM 1615 O O . GLN A 1 193 ? 5.252 17.201 12.891 1.00 76.25 193 GLN A O 1
ATOM 1620 N N . GLU A 1 194 ? 6.240 18.313 14.549 1.00 71.62 194 GLU A N 1
ATOM 1621 C CA . GLU A 1 194 ? 6.746 17.109 15.229 1.00 71.62 194 GLU A CA 1
ATOM 1622 C C . GLU A 1 194 ? 5.811 16.618 16.343 1.00 71.62 194 GLU A C 1
ATOM 1624 O O . GLU A 1 194 ? 6.028 15.562 16.928 1.00 71.62 194 GLU A O 1
ATOM 1629 N N . HIS A 1 195 ? 4.769 17.389 16.649 1.00 76.81 195 HIS A N 1
ATOM 1630 C CA . HIS A 1 195 ? 3.772 17.072 17.661 1.00 76.81 195 HIS A CA 1
ATOM 1631 C C . HIS A 1 195 ? 2.384 17.274 17.069 1.00 76.81 195 HIS A C 1
ATOM 1633 O O . HIS A 1 195 ? 2.157 18.255 16.361 1.00 76.81 195 HIS A O 1
ATOM 1639 N N . ALA A 1 196 ? 1.478 16.341 17.359 1.00 82.81 196 ALA A N 1
ATOM 1640 C CA . ALA A 1 196 ? 0.108 16.412 16.883 1.00 82.81 196 ALA A CA 1
ATOM 1641 C C . ALA A 1 196 ? -0.702 17.372 17.761 1.00 82.81 196 ALA A C 1
ATOM 1643 O O . ALA A 1 196 ? -0.740 17.214 18.984 1.00 82.81 196 ALA A O 1
ATOM 1644 N N . THR A 1 197 ? -1.364 18.353 17.151 1.00 87.88 197 THR A N 1
ATOM 1645 C CA . THR A 1 197 ? -2.372 19.163 17.848 1.00 87.88 197 THR A CA 1
ATOM 1646 C C . THR A 1 197 ? -3.655 18.354 18.056 1.00 87.88 197 THR A C 1
ATOM 1648 O O . THR A 1 197 ? -3.900 17.369 17.358 1.00 87.88 197 THR A O 1
ATOM 1651 N N . GLU A 1 198 ? -4.514 18.765 18.992 1.00 87.25 198 GLU A N 1
ATOM 1652 C CA . GLU A 1 198 ? -5.824 18.115 19.176 1.00 87.25 198 GLU A CA 1
ATOM 1653 C C . GLU A 1 198 ? -6.678 18.154 17.901 1.00 87.25 198 GLU A C 1
ATOM 1655 O O . GLU A 1 198 ? -7.353 17.178 17.578 1.00 87.25 198 GLU A O 1
ATOM 1660 N N . GLU A 1 199 ? -6.593 19.248 17.142 1.00 89.00 199 GLU A N 1
ATOM 1661 C CA . GLU A 1 199 ? -7.255 19.401 15.846 1.00 89.00 199 GLU A CA 1
ATOM 1662 C C . GLU A 1 199 ? -6.767 18.352 14.840 1.00 89.00 199 GLU A C 1
ATOM 1664 O O . GLU A 1 199 ? -7.578 17.625 14.278 1.00 89.00 199 GLU A O 1
ATOM 1669 N N . GLN A 1 200 ? -5.451 18.171 14.694 1.00 87.44 200 GLN A N 1
ATOM 1670 C CA . GLN A 1 200 ? -4.883 17.158 13.796 1.00 87.44 200 GLN A CA 1
ATOM 1671 C C . GLN A 1 200 ? -5.233 15.732 14.215 1.00 87.44 200 GLN A C 1
ATOM 1673 O O . GLN A 1 200 ? -5.446 14.864 13.370 1.00 87.44 200 GLN A O 1
ATOM 1678 N N . ILE A 1 201 ? -5.290 15.476 15.522 1.00 89.38 201 ILE A N 1
ATOM 1679 C CA . ILE A 1 201 ? -5.734 14.186 16.050 1.00 89.38 201 ILE A CA 1
ATOM 1680 C C . ILE A 1 201 ? -7.200 13.955 15.674 1.00 89.38 201 ILE A C 1
ATOM 1682 O O . ILE A 1 201 ? -7.547 12.864 15.227 1.00 89.38 201 ILE A O 1
ATOM 1686 N N . SER A 1 202 ? -8.051 14.974 15.812 1.00 90.69 202 SER A N 1
ATOM 1687 C CA . SER A 1 202 ? -9.459 14.912 15.410 1.00 90.69 202 SER A CA 1
ATOM 1688 C C . SER A 1 202 ? -9.612 14.664 13.905 1.00 90.69 202 SER A C 1
ATOM 1690 O O . SER A 1 202 ? -10.339 13.756 13.502 1.00 90.69 202 SER A O 1
ATOM 1692 N N . GLU A 1 203 ? -8.864 15.388 13.070 1.00 91.25 203 GLU A N 1
ATOM 1693 C CA . GLU A 1 203 ? -8.852 15.215 11.611 1.00 91.25 203 GLU A CA 1
ATOM 1694 C C . GLU A 1 203 ? -8.354 13.829 11.180 1.00 91.25 203 GLU A C 1
ATOM 1696 O O . GLU A 1 203 ? -8.862 13.265 10.211 1.00 91.25 203 GLU A O 1
ATOM 1701 N N . LEU A 1 204 ? -7.389 13.254 11.904 1.00 91.50 204 LEU A N 1
ATOM 1702 C CA . LEU A 1 204 ? -6.896 11.899 11.659 1.00 91.50 204 LEU A CA 1
ATOM 1703 C C . LEU A 1 204 ? -7.926 10.831 12.064 1.00 91.50 204 LEU A C 1
ATOM 1705 O O . LEU A 1 204 ? -8.049 9.805 11.395 1.00 91.50 204 LEU A O 1
ATOM 1709 N N . LEU A 1 205 ? -8.661 11.055 13.157 1.00 93.69 205 LEU A N 1
ATOM 1710 C CA . LEU A 1 205 ? -9.615 10.094 13.715 1.00 93.69 205 LEU A CA 1
ATOM 1711 C C . LEU A 1 205 ? -10.984 10.124 13.039 1.00 93.69 205 LEU A C 1
ATOM 1713 O O . LEU A 1 205 ? -11.622 9.077 12.937 1.00 93.69 205 LEU A O 1
ATOM 1717 N N . ALA A 1 206 ? -11.457 11.287 12.588 1.00 95.31 206 ALA A N 1
ATOM 1718 C CA . ALA A 1 206 ? -12.799 11.432 12.030 1.00 95.31 206 ALA A CA 1
ATOM 1719 C C . ALA A 1 206 ? -13.060 10.498 10.825 1.00 95.31 206 ALA A C 1
ATOM 1721 O O . ALA A 1 206 ? -14.091 9.821 10.822 1.00 95.31 206 ALA A O 1
ATOM 1722 N N . PRO A 1 207 ? -12.135 10.341 9.853 1.00 96.12 207 PRO A N 1
ATOM 1723 C CA . PRO A 1 207 ? -12.294 9.388 8.754 1.00 96.12 207 PRO A CA 1
ATOM 1724 C C . PRO A 1 207 ? -12.318 7.913 9.179 1.00 96.12 207 PRO A C 1
ATOM 1726 O O . PRO A 1 207 ? -12.792 7.077 8.415 1.00 96.12 207 PRO A O 1
ATOM 1729 N N . LEU A 1 208 ? -11.806 7.579 10.370 1.00 96.69 208 LEU A N 1
ATOM 1730 C CA . LEU A 1 208 ? -11.783 6.210 10.898 1.00 96.69 208 LEU A CA 1
ATOM 1731 C C . LEU A 1 208 ? -13.110 5.811 11.557 1.00 96.69 208 LEU A C 1
ATOM 1733 O O . LEU A 1 208 ? -13.428 4.624 11.601 1.00 96.69 208 LEU A O 1
ATOM 1737 N N . GLN A 1 209 ? -13.904 6.779 12.029 1.00 95.69 209 GLN A N 1
ATOM 1738 C CA . GLN A 1 209 ? -15.151 6.513 12.759 1.00 95.69 209 GLN A CA 1
ATOM 1739 C C . GLN A 1 209 ? -16.159 5.647 11.982 1.00 95.69 209 GLN A C 1
ATOM 1741 O O . GLN A 1 209 ? -16.685 4.704 12.569 1.00 95.69 209 GLN A O 1
ATOM 1746 N N . PRO A 1 210 ? -16.385 5.842 10.665 1.00 95.69 210 PRO A N 1
ATOM 1747 C CA . PRO A 1 210 ? -17.276 4.962 9.908 1.00 95.69 210 PRO A CA 1
ATOM 1748 C C . PRO A 1 210 ? -16.847 3.487 9.917 1.00 95.69 210 PRO A C 1
ATOM 1750 O O . PRO A 1 210 ? -17.699 2.604 9.890 1.00 95.69 210 PRO A O 1
ATOM 1753 N N . PHE A 1 211 ? -15.540 3.214 9.955 1.00 96.81 211 PHE A N 1
ATOM 1754 C CA . PHE A 1 211 ? -14.996 1.854 9.989 1.00 96.81 211 PHE A CA 1
ATOM 1755 C C . PHE A 1 211 ? -15.079 1.243 11.390 1.00 96.81 211 PHE A C 1
ATOM 1757 O O . PHE A 1 211 ? -15.411 0.068 11.533 1.00 96.81 211 PHE A O 1
ATOM 1764 N N . GLU A 1 212 ? -14.820 2.051 12.418 1.00 96.19 212 GLU A N 1
ATOM 1765 C CA . GLU A 1 212 ? -14.999 1.671 13.820 1.00 96.19 212 GLU A CA 1
ATOM 1766 C C . GLU A 1 212 ? -16.457 1.269 14.100 1.00 96.19 212 GLU A C 1
ATOM 1768 O O . GLU A 1 212 ? -16.725 0.210 14.673 1.00 96.19 212 GLU A O 1
ATOM 1773 N N . GLU A 1 213 ? -17.411 2.069 13.617 1.00 95.00 213 GLU A N 1
ATOM 1774 C CA . GLU A 1 213 ? -18.837 1.762 13.702 1.00 95.00 213 GLU A CA 1
ATOM 1775 C C . GLU A 1 213 ? -19.216 0.496 12.928 1.00 95.00 213 GLU A C 1
ATOM 1777 O O . GLU A 1 213 ? -20.014 -0.302 13.423 1.00 95.00 213 GLU A O 1
ATOM 1782 N N . GLU A 1 214 ? -18.680 0.304 11.721 1.00 95.25 214 GLU A N 1
ATOM 1783 C CA . GLU A 1 214 ? -18.960 -0.887 10.915 1.00 95.25 214 GLU A CA 1
ATOM 1784 C C . GLU A 1 214 ? -18.540 -2.163 11.658 1.00 95.25 214 GLU A C 1
ATOM 1786 O O . GLU A 1 214 ? -19.346 -3.085 11.799 1.00 95.25 214 GLU A O 1
ATOM 1791 N N . LEU A 1 215 ? -17.316 -2.192 12.199 1.00 95.56 215 LEU A N 1
ATOM 1792 C CA . LEU A 1 215 ? -16.811 -3.330 12.975 1.00 95.56 215 LEU A CA 1
ATOM 1793 C C . LEU A 1 215 ? -17.644 -3.579 14.238 1.00 95.56 215 LEU A C 1
ATOM 1795 O O . LEU A 1 215 ? -17.860 -4.731 14.611 1.00 95.56 215 LEU A O 1
ATOM 1799 N N . SER A 1 216 ? -18.167 -2.522 14.871 1.00 92.69 216 SER A N 1
ATOM 1800 C CA . SER A 1 216 ? -19.043 -2.665 16.041 1.00 92.69 216 SER A CA 1
ATOM 1801 C C . SER A 1 216 ? -20.390 -3.331 15.717 1.00 92.69 216 SER A C 1
ATOM 1803 O O . SER A 1 216 ? -20.941 -4.039 16.559 1.00 92.69 216 SER A O 1
ATOM 1805 N N . LYS A 1 217 ? -20.920 -3.121 14.500 1.00 89.06 217 LYS A N 1
ATOM 1806 C CA . LYS A 1 217 ? -22.252 -3.590 14.073 1.00 89.06 217 LYS A CA 1
ATOM 1807 C C . LYS A 1 217 ? -22.225 -4.998 13.487 1.00 89.06 217 LYS A C 1
ATOM 1809 O O . LYS A 1 217 ? -23.139 -5.776 13.747 1.00 89.06 217 LYS A O 1
ATOM 1814 N N . LYS A 1 218 ? -21.220 -5.311 12.663 1.00 76.25 218 LYS A N 1
ATOM 1815 C CA . LYS A 1 218 ? -21.182 -6.554 11.872 1.00 76.25 218 LYS A CA 1
ATOM 1816 C C . LYS A 1 218 ? -20.938 -7.808 12.717 1.00 76.25 218 LYS A C 1
ATOM 1818 O O . LYS A 1 218 ? -21.411 -8.879 12.347 1.00 76.25 218 LYS A O 1
ATOM 1823 N N . GLY A 1 219 ? -20.244 -7.665 13.851 1.00 70.88 219 GLY A N 1
ATOM 1824 C CA . GLY A 1 219 ? -19.745 -8.796 14.636 1.00 70.88 219 GLY A CA 1
ATOM 1825 C C . GLY A 1 219 ? -18.629 -9.559 13.904 1.00 70.88 219 GLY A C 1
ATOM 1826 O O . GLY A 1 219 ? -18.521 -9.512 12.682 1.00 70.88 219 GLY A O 1
ATOM 1827 N N . GLY A 1 220 ? -17.770 -10.257 14.650 1.00 81.12 220 GLY A N 1
ATOM 1828 C CA . GLY A 1 220 ? -16.602 -10.954 14.091 1.00 81.12 220 GLY A CA 1
ATOM 1829 C C . GLY A 1 220 ? -15.292 -10.171 14.228 1.00 81.12 220 GLY A C 1
ATOM 1830 O O . GLY A 1 220 ? -15.224 -9.155 14.920 1.00 81.12 220 GLY A O 1
ATOM 1831 N N . LYS A 1 221 ? -14.219 -10.699 13.628 1.00 93.06 221 LYS A N 1
ATOM 1832 C CA . LYS A 1 221 ? -12.853 -10.146 13.726 1.00 93.06 221 LYS A CA 1
ATOM 1833 C C . LYS A 1 221 ? -12.510 -9.180 12.586 1.00 93.06 221 LYS A C 1
ATOM 1835 O O . LYS A 1 221 ? -11.597 -8.371 12.740 1.00 93.06 221 LYS A O 1
ATOM 1840 N N . PHE A 1 222 ? -13.221 -9.287 11.466 1.00 97.00 222 PHE A N 1
ATOM 1841 C CA . PHE A 1 222 ? -12.929 -8.635 10.190 1.00 97.00 222 PHE A CA 1
ATOM 1842 C C . PHE A 1 222 ? -14.156 -7.908 9.633 1.00 97.00 222 PHE A C 1
ATOM 1844 O O . PHE A 1 222 ? -15.284 -8.187 10.042 1.00 97.00 222 PHE A O 1
ATOM 1851 N N . PHE A 1 223 ? -13.972 -7.029 8.644 1.00 96.19 223 PHE A N 1
ATOM 1852 C CA . PHE A 1 223 ? -15.098 -6.466 7.888 1.00 96.19 223 PHE A CA 1
ATOM 1853 C C . PHE A 1 223 ? -15.859 -7.554 7.115 1.00 96.19 223 PHE A C 1
ATOM 1855 O O . PHE A 1 223 ? -17.054 -7.395 6.856 1.00 96.19 223 PHE A O 1
ATOM 1862 N N . GLY A 1 224 ? -15.205 -8.669 6.782 1.00 93.62 224 GLY A N 1
ATOM 1863 C CA . GLY A 1 224 ? -15.835 -9.895 6.280 1.00 93.62 224 GLY A CA 1
ATOM 1864 C C . GLY A 1 224 ? -16.473 -10.809 7.339 1.00 93.62 224 GLY A C 1
ATOM 1865 O O . GLY A 1 224 ? -16.956 -11.887 6.996 1.00 93.62 224 GLY A O 1
ATOM 1866 N N . GLY A 1 225 ? -16.487 -10.420 8.619 1.00 92.62 225 GLY A N 1
ATOM 1867 C CA . GLY A 1 225 ? -16.964 -11.247 9.730 1.00 92.62 225 GLY A CA 1
ATOM 1868 C C . GLY A 1 225 ? -15.852 -12.132 10.301 1.00 92.62 225 GLY A C 1
ATOM 1869 O O . GLY A 1 225 ? -14.947 -11.643 10.978 1.00 92.62 225 GLY A O 1
ATOM 1870 N N . ASP A 1 226 ? -15.911 -13.442 10.048 1.00 91.50 226 ASP A N 1
ATOM 1871 C CA . ASP A 1 226 ? -14.935 -14.411 10.579 1.00 91.50 226 ASP A CA 1
ATOM 1872 C C . ASP A 1 226 ? -13.647 -14.510 9.750 1.00 91.50 226 ASP A C 1
ATOM 1874 O O . ASP A 1 226 ? -12.622 -14.975 10.252 1.00 91.50 226 ASP A O 1
ATOM 1878 N N . LYS A 1 227 ? -13.689 -14.072 8.487 1.00 93.12 227 LYS A N 1
ATOM 1879 C CA . LYS A 1 227 ? -12.550 -14.063 7.561 1.00 93.12 227 LYS A CA 1
ATOM 1880 C C . LYS A 1 227 ? -12.390 -12.679 6.928 1.00 93.12 227 LYS A C 1
ATOM 1882 O O . LYS A 1 227 ? -13.403 -12.006 6.736 1.00 93.12 227 LYS A O 1
ATOM 1887 N N . PRO A 1 228 ? -11.161 -12.267 6.582 1.00 96.62 228 PRO A N 1
ATOM 1888 C CA . PRO A 1 228 ? -10.940 -11.022 5.861 1.00 96.62 228 PRO A CA 1
ATOM 1889 C C . PRO A 1 228 ? -11.561 -11.067 4.458 1.00 96.62 228 PRO A C 1
ATOM 1891 O O . PRO A 1 228 ? -11.511 -12.090 3.772 1.00 96.62 228 PRO A O 1
ATOM 1894 N N . ASN A 1 229 ? -12.149 -9.949 4.043 1.00 96.31 229 ASN A N 1
ATOM 1895 C CA . ASN A 1 229 ? -12.761 -9.734 2.735 1.00 96.31 229 ASN A CA 1
ATOM 1896 C C . ASN A 1 229 ? -12.014 -8.634 1.951 1.00 96.31 229 ASN A C 1
ATOM 1898 O O . ASN A 1 229 ? -10.942 -8.171 2.346 1.00 96.31 229 ASN A O 1
ATOM 1902 N N . MET A 1 230 ? -12.583 -8.177 0.831 1.00 97.81 230 MET A N 1
ATOM 1903 C CA . MET A 1 230 ? -11.964 -7.126 0.019 1.00 97.81 230 MET A CA 1
ATOM 1904 C C . MET A 1 230 ? -11.740 -5.818 0.794 1.00 97.81 230 MET A C 1
ATOM 1906 O O . MET A 1 230 ? -10.718 -5.168 0.598 1.00 97.81 230 MET A O 1
ATOM 1910 N N . VAL A 1 231 ? -12.662 -5.425 1.680 1.00 97.62 231 VAL A N 1
ATOM 1911 C CA . VAL A 1 231 ? -12.511 -4.212 2.502 1.00 97.62 231 VAL A CA 1
ATOM 1912 C C . VAL A 1 231 ? -11.298 -4.346 3.415 1.00 97.62 231 VAL A C 1
ATOM 1914 O O . VAL A 1 231 ? -10.491 -3.424 3.490 1.00 97.62 231 VAL A O 1
ATOM 1917 N N . ASP A 1 232 ? -11.148 -5.501 4.069 1.00 98.19 232 ASP A N 1
ATOM 1918 C CA . ASP A 1 232 ? -10.021 -5.782 4.956 1.00 98.19 232 ASP A CA 1
ATOM 1919 C C . ASP A 1 232 ? -8.681 -5.625 4.219 1.00 98.19 232 ASP A C 1
ATOM 1921 O O . ASP A 1 232 ? -7.814 -4.863 4.652 1.00 98.19 232 ASP A O 1
ATOM 1925 N N . TYR A 1 233 ? -8.529 -6.271 3.059 1.00 97.75 233 TYR A N 1
ATOM 1926 C CA . TYR A 1 233 ? -7.294 -6.209 2.271 1.00 97.75 233 TYR A CA 1
ATOM 1927 C C . TYR A 1 233 ? -7.050 -4.83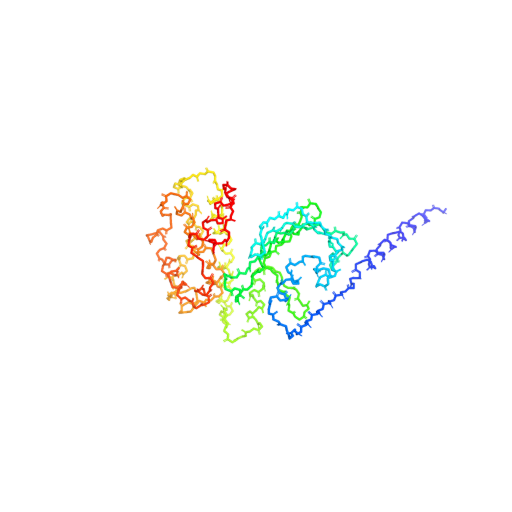7 1.632 1.00 97.75 233 TYR A C 1
ATOM 1929 O O . TYR A 1 233 ? -5.910 -4.372 1.581 1.00 97.75 233 TYR A O 1
ATOM 1937 N N . MET A 1 234 ? -8.109 -4.147 1.205 1.00 96.94 234 MET A N 1
ATOM 1938 C CA . MET A 1 234 ? -8.028 -2.781 0.683 1.00 96.94 234 MET A CA 1
ATOM 1939 C C . MET A 1 234 ? -7.862 -1.724 1.773 1.00 96.94 234 MET A C 1
ATOM 1941 O O . MET A 1 234 ? -7.673 -0.566 1.422 1.00 96.94 234 MET A O 1
ATOM 1945 N N . PHE A 1 235 ? -7.917 -2.072 3.062 1.00 97.25 235 PHE A N 1
ATOM 1946 C CA . PHE A 1 235 ? -7.659 -1.137 4.161 1.00 97.25 235 PHE A CA 1
ATOM 1947 C C . PHE A 1 235 ? -6.379 -1.461 4.946 1.00 97.25 235 PHE A C 1
ATOM 1949 O O . PHE A 1 235 ? -5.739 -0.570 5.517 1.00 97.25 235 PHE A O 1
ATOM 1956 N N . TRP A 1 236 ? -5.941 -2.719 4.918 1.00 97.50 236 TRP A N 1
ATOM 1957 C CA . TRP A 1 236 ? -4.764 -3.198 5.636 1.00 97.50 236 TRP A CA 1
ATOM 1958 C C . TRP A 1 236 ? -3.465 -2.410 5.373 1.00 97.50 236 TRP A C 1
ATOM 1960 O O . TRP A 1 236 ? -2.846 -1.985 6.350 1.00 97.50 236 TRP A O 1
ATOM 1970 N N . PRO A 1 237 ? -3.047 -2.127 4.119 1.00 93.94 237 PRO A N 1
ATOM 1971 C CA . PRO A 1 237 ? -1.794 -1.415 3.850 1.00 93.94 237 PRO A CA 1
ATOM 1972 C C . PRO A 1 237 ? -1.628 -0.098 4.631 1.00 93.94 237 PRO A C 1
ATOM 1974 O O . PRO A 1 237 ? -0.520 0.280 5.013 1.00 93.94 237 PRO A O 1
ATOM 1977 N N . TRP A 1 238 ? -2.715 0.620 4.894 1.00 90.88 238 TRP A N 1
ATOM 1978 C CA . TRP A 1 238 ? -2.694 1.890 5.619 1.00 90.88 238 TRP A CA 1
ATOM 1979 C C . TRP A 1 238 ? -2.691 1.669 7.131 1.00 90.88 238 TRP A C 1
ATOM 1981 O O . TRP A 1 238 ? -1.981 2.362 7.858 1.00 90.88 238 TRP A O 1
ATOM 1991 N N . ALA A 1 239 ? -3.424 0.659 7.598 1.00 93.81 239 ALA A N 1
ATOM 1992 C CA . ALA A 1 239 ? -3.432 0.243 8.995 1.00 93.81 239 ALA A CA 1
ATOM 1993 C C . ALA A 1 239 ? -2.076 -0.307 9.460 1.00 93.81 239 ALA A C 1
ATOM 1995 O O . ALA A 1 239 ? -1.648 -0.039 10.584 1.00 93.81 239 ALA A O 1
ATOM 1996 N N . GLU A 1 240 ? -1.373 -1.037 8.597 1.00 94.19 240 GLU A N 1
ATOM 1997 C CA . GLU A 1 240 ? -0.016 -1.520 8.850 1.00 94.19 240 GLU A CA 1
ATOM 1998 C C . GLU A 1 240 ? 0.949 -0.348 9.073 1.00 94.19 240 GLU A C 1
ATOM 2000 O O . GLU A 1 240 ? 1.669 -0.297 10.070 1.00 94.19 240 GLU A O 1
ATOM 2005 N N . ARG A 1 241 ? 0.863 0.666 8.204 1.00 91.81 241 ARG A N 1
ATOM 2006 C CA . ARG A 1 241 ? 1.691 1.880 8.248 1.00 91.81 241 ARG A CA 1
ATOM 2007 C C . ARG A 1 241 ? 1.318 2.842 9.373 1.00 91.81 241 ARG A C 1
ATOM 2009 O O . ARG A 1 241 ? 2.071 3.778 9.637 1.00 91.81 241 ARG A O 1
ATOM 2016 N N . SER A 1 242 ? 0.186 2.637 10.048 1.00 90.56 242 SER A N 1
ATOM 2017 C CA . SER A 1 242 ? -0.361 3.611 10.997 1.00 90.56 242 SER A CA 1
ATOM 2018 C C . SER A 1 242 ? 0.565 3.917 12.178 1.00 90.56 242 SER A C 1
ATOM 2020 O O . SER A 1 242 ? 0.534 5.025 12.705 1.00 90.56 242 SER A O 1
ATOM 2022 N N . GLU A 1 243 ? 1.462 2.995 12.541 1.00 89.00 243 GLU A N 1
ATOM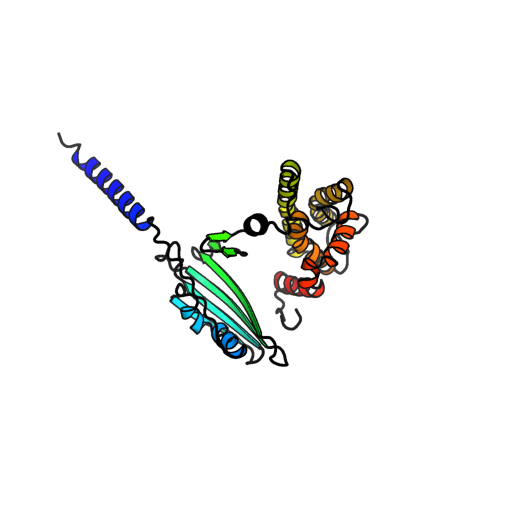 2023 C CA . GLU A 1 243 ? 2.455 3.185 13.611 1.00 89.00 243 GLU A CA 1
ATOM 2024 C C . GLU A 1 243 ? 3.556 4.202 13.262 1.00 89.00 243 GLU A C 1
ATOM 2026 O O . GLU A 1 243 ? 4.283 4.660 14.147 1.00 89.00 243 GLU A O 1
ATOM 2031 N N . ALA A 1 244 ? 3.655 4.624 11.998 1.00 89.12 244 ALA A N 1
ATOM 2032 C CA . ALA A 1 244 ? 4.500 5.748 11.611 1.00 89.12 244 ALA A CA 1
ATOM 2033 C C . ALA A 1 244 ? 4.038 7.067 12.258 1.00 89.12 244 ALA A C 1
ATOM 2035 O O . ALA A 1 244 ? 4.871 7.935 12.520 1.00 89.12 244 ALA A O 1
ATOM 2036 N N . THR A 1 245 ? 2.742 7.225 12.571 1.00 88.81 245 THR A N 1
ATOM 2037 C CA . THR A 1 245 ? 2.244 8.443 13.239 1.00 88.81 245 THR A CA 1
ATOM 2038 C C . THR A 1 245 ? 2.797 8.569 14.652 1.00 88.81 245 THR A C 1
ATOM 2040 O O . THR A 1 245 ? 3.220 9.649 15.049 1.00 88.81 245 THR A O 1
ATOM 2043 N N . VAL A 1 246 ? 2.902 7.450 15.372 1.00 88.81 246 VAL A N 1
ATOM 2044 C CA . VAL A 1 246 ? 3.461 7.399 16.728 1.00 88.81 246 VAL A CA 1
ATOM 2045 C C . VAL A 1 246 ? 4.916 7.861 16.731 1.00 88.81 246 VAL A C 1
ATOM 2047 O O . VAL A 1 246 ? 5.321 8.649 17.584 1.00 88.81 246 VAL A O 1
ATOM 2050 N N . ARG A 1 247 ? 5.706 7.415 15.747 1.00 87.38 247 ARG A N 1
ATOM 2051 C CA . ARG A 1 247 ? 7.111 7.826 15.608 1.00 87.38 247 ARG A CA 1
ATOM 2052 C C . ARG A 1 247 ? 7.244 9.296 15.229 1.00 87.38 247 ARG A C 1
ATOM 2054 O O . ARG A 1 247 ? 8.004 10.012 15.878 1.00 87.38 247 ARG A O 1
ATOM 2061 N N . LYS A 1 248 ? 6.445 9.768 14.266 1.00 87.25 248 LYS A N 1
ATOM 2062 C CA . LYS A 1 248 ? 6.370 11.190 13.896 1.00 87.25 248 LYS A CA 1
ATOM 2063 C C . LYS A 1 248 ? 6.044 12.078 15.099 1.00 87.25 248 LYS A C 1
ATOM 2065 O O . LYS A 1 248 ? 6.623 13.150 15.215 1.00 87.25 248 LYS A O 1
ATOM 2070 N N . SER A 1 249 ? 5.186 11.610 16.006 1.00 87.19 249 SER A N 1
ATOM 2071 C CA . SER A 1 249 ? 4.798 12.310 17.238 1.00 87.19 249 SER A CA 1
ATOM 2072 C C . SER A 1 249 ? 5.686 12.019 18.451 1.00 87.19 249 SER A C 1
ATOM 2074 O O . SER A 1 249 ? 5.242 12.192 19.588 1.00 87.19 249 SER A O 1
ATOM 2076 N N . LYS A 1 250 ? 6.925 11.550 18.245 1.00 85.62 250 LYS A N 1
ATOM 2077 C CA . LYS A 1 250 ? 7.898 11.257 19.315 1.00 85.62 250 LYS A CA 1
ATOM 2078 C C . LYS A 1 250 ? 7.349 10.330 20.411 1.00 85.62 250 LYS A C 1
ATOM 2080 O O . LYS A 1 250 ? 7.608 10.527 21.595 1.00 85.62 250 LYS A O 1
ATOM 2085 N N . GLY A 1 251 ? 6.587 9.313 20.013 1.00 85.31 251 GLY A N 1
ATOM 2086 C CA . GLY A 1 251 ? 6.041 8.285 20.902 1.00 85.31 251 GLY A CA 1
ATOM 2087 C C . GLY A 1 251 ? 4.602 8.523 21.364 1.00 85.31 251 GLY A C 1
ATOM 2088 O O . GLY A 1 251 ? 4.031 7.645 22.008 1.00 85.31 251 GLY A O 1
ATOM 2089 N N . GLN A 1 252 ? 3.981 9.660 21.031 1.00 86.44 252 GLN A N 1
ATOM 2090 C CA . GLN A 1 252 ? 2.566 9.878 21.335 1.00 86.44 252 GLN A CA 1
ATOM 2091 C C . GLN A 1 252 ? 1.695 8.950 20.478 1.00 86.44 252 GLN A C 1
ATOM 2093 O O . GLN A 1 252 ? 1.653 9.072 19.254 1.00 86.44 252 GLN A O 1
ATOM 2098 N N . ASN A 1 253 ? 0.967 8.032 21.116 1.00 87.38 253 ASN A N 1
ATOM 2099 C CA . ASN A 1 253 ? -0.009 7.218 20.403 1.00 87.38 253 ASN A CA 1
ATOM 2100 C C . ASN A 1 253 ? -1.261 8.054 20.098 1.00 87.38 253 ASN A C 1
ATOM 2102 O O . ASN A 1 253 ? -1.977 8.456 21.012 1.00 87.38 253 ASN A O 1
ATOM 2106 N N . LEU A 1 254 ? -1.513 8.330 18.817 1.00 87.94 254 LEU A N 1
ATOM 2107 C CA . LEU A 1 254 ? -2.669 9.122 18.373 1.00 87.94 254 LEU A CA 1
ATOM 2108 C C . LEU A 1 254 ? -3.919 8.263 18.147 1.00 87.94 254 LEU A C 1
ATOM 2110 O O . LEU A 1 254 ? -5.043 8.758 18.235 1.00 87.94 254 LEU A O 1
ATOM 2114 N N . LEU A 1 255 ? -3.705 6.978 17.861 1.00 89.75 255 LEU A N 1
ATOM 2115 C CA . LEU A 1 255 ? -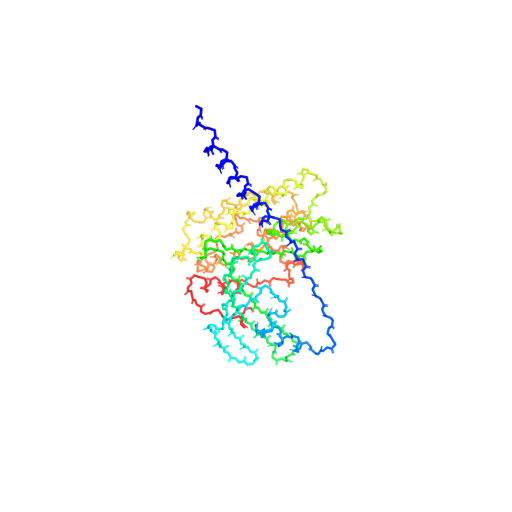4.709 5.997 17.465 1.00 89.75 255 LEU A CA 1
ATOM 2116 C C . LEU A 1 255 ? -4.908 5.000 18.610 1.00 89.75 255 LEU A C 1
ATOM 2118 O O . LEU A 1 255 ? -4.539 3.835 18.509 1.00 89.75 255 LEU A O 1
ATOM 2122 N N . THR A 1 256 ? -5.405 5.471 19.746 1.00 87.88 256 THR A N 1
ATOM 2123 C CA . THR A 1 256 ? -5.461 4.692 20.987 1.00 87.88 256 THR A CA 1
ATOM 2124 C C . THR A 1 256 ? -6.671 3.755 21.060 1.00 87.88 256 THR A C 1
ATOM 2126 O O . THR A 1 256 ? -7.694 3.978 20.407 1.00 87.88 256 THR A O 1
ATOM 2129 N N . ASP A 1 257 ? -6.556 2.706 21.883 1.00 89.12 257 ASP A N 1
ATOM 2130 C CA . ASP A 1 257 ? -7.607 1.697 22.092 1.00 89.12 257 ASP A CA 1
ATOM 2131 C C . ASP A 1 257 ? -8.920 2.306 22.619 1.00 89.12 257 ASP A C 1
ATOM 2133 O O . ASP A 1 257 ? -9.981 1.763 22.349 1.00 89.12 257 ASP A O 1
ATOM 2137 N N . ASP A 1 258 ? -8.890 3.433 23.337 1.00 90.50 258 ASP A N 1
ATOM 2138 C CA . ASP A 1 258 ? -10.099 4.130 23.801 1.00 90.50 258 ASP A CA 1
ATOM 2139 C C . ASP A 1 258 ? -10.850 4.858 22.676 1.00 90.50 258 ASP A C 1
ATOM 2141 O O . ASP A 1 258 ? -12.061 5.048 22.777 1.00 90.50 258 ASP A O 1
ATOM 2145 N N . LYS A 1 259 ? -10.158 5.240 21.595 1.00 91.38 259 LYS A N 1
ATOM 2146 C CA . LYS A 1 259 ? -10.739 6.023 20.491 1.00 91.38 259 LYS A CA 1
ATOM 2147 C C . LYS A 1 259 ? -11.211 5.163 19.326 1.00 91.38 259 LYS A C 1
ATOM 2149 O O . LYS A 1 259 ? -12.166 5.535 18.650 1.00 91.38 259 LYS A O 1
ATOM 2154 N N . ILE A 1 260 ? -10.514 4.057 19.066 1.00 94.50 260 ILE A N 1
ATOM 2155 C CA . ILE A 1 260 ? -10.801 3.129 17.962 1.00 94.50 260 ILE A CA 1
ATOM 2156 C C . ILE A 1 260 ? -10.605 1.648 18.381 1.00 94.50 260 ILE A C 1
ATOM 2158 O O . ILE A 1 260 ? -9.790 0.925 17.793 1.00 94.50 260 ILE A O 1
ATOM 2162 N N . PRO A 1 261 ? -11.295 1.176 19.440 1.00 95.19 261 PRO A N 1
ATOM 2163 C CA . PRO A 1 261 ? -11.068 -0.149 20.024 1.00 95.19 261 PRO A CA 1
ATOM 2164 C C . PRO A 1 261 ? -11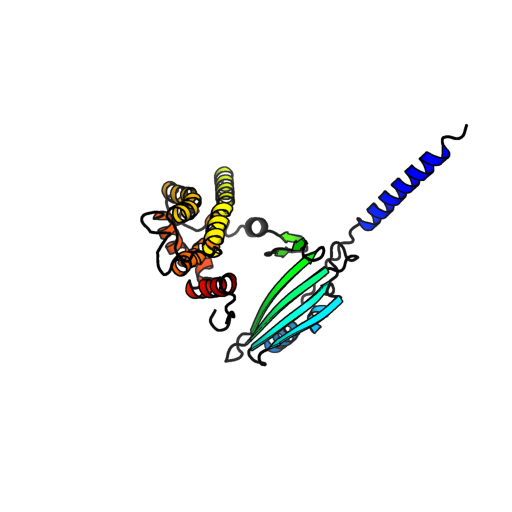.273 -1.307 19.043 1.00 95.19 261 PRO A C 1
ATOM 2166 O O . PRO A 1 261 ? -10.542 -2.302 19.099 1.00 95.19 261 PRO A O 1
ATOM 2169 N N . ASN A 1 262 ? -12.275 -1.228 18.167 1.00 95.94 262 ASN A N 1
ATOM 2170 C CA . ASN A 1 262 ? -12.592 -2.308 17.239 1.00 95.94 262 ASN A CA 1
ATOM 2171 C C . ASN A 1 262 ? -11.580 -2.360 16.097 1.00 95.94 262 ASN A C 1
ATOM 2173 O O . ASN A 1 262 ? -11.104 -3.446 15.774 1.00 95.94 262 ASN A O 1
ATOM 2177 N N . LEU A 1 263 ? -11.155 -1.212 15.564 1.00 96.31 263 LEU A N 1
ATOM 2178 C CA . LEU A 1 263 ? -10.062 -1.148 14.592 1.00 96.31 263 LEU A CA 1
ATOM 2179 C C . LEU A 1 263 ? -8.741 -1.661 15.171 1.00 96.31 263 LEU A C 1
ATOM 2181 O O . LEU A 1 263 ? -7.980 -2.314 14.461 1.00 96.31 263 LEU A O 1
ATOM 2185 N N . GLN A 1 264 ? -8.462 -1.428 16.455 1.00 94.94 264 GLN A N 1
ATOM 2186 C CA . GLN A 1 264 ? -7.261 -1.969 17.098 1.00 94.94 264 GLN A CA 1
ATOM 2187 C C . GLN A 1 264 ? -7.307 -3.494 17.237 1.00 94.94 264 GLN A C 1
ATOM 2189 O O . GLN A 1 264 ? -6.313 -4.179 16.981 1.00 94.94 264 GLN A O 1
ATOM 2194 N N . LYS A 1 265 ? -8.471 -4.056 17.582 1.00 95.44 265 LYS A N 1
ATOM 2195 C CA . LYS A 1 265 ? -8.681 -5.514 17.581 1.00 95.44 265 LYS A CA 1
ATOM 2196 C C . LYS A 1 265 ? -8.570 -6.097 16.173 1.00 95.44 265 LYS A C 1
ATOM 2198 O O . LYS A 1 265 ? -7.874 -7.092 15.988 1.00 95.44 265 LYS A O 1
ATOM 2203 N N . TRP A 1 266 ? -9.194 -5.449 15.194 1.00 97.75 266 TRP A N 1
ATOM 2204 C CA . TRP A 1 266 ? -9.115 -5.812 13.782 1.00 97.75 266 TRP A CA 1
ATOM 2205 C C . TRP A 1 266 ? -7.670 -5.806 13.278 1.00 97.75 266 TRP A C 1
ATOM 2207 O O . TRP A 1 266 ? -7.218 -6.787 12.696 1.00 97.75 266 TRP A O 1
ATOM 2217 N N . LYS A 1 267 ? -6.896 -4.757 13.581 1.00 96.00 267 LYS A N 1
ATOM 2218 C CA . LYS A 1 267 ? -5.484 -4.660 13.196 1.00 96.00 267 LYS A CA 1
ATOM 2219 C C . LYS A 1 267 ? -4.665 -5.825 13.756 1.00 96.00 267 LYS A C 1
ATOM 2221 O O . LYS A 1 267 ? -3.828 -6.369 13.042 1.00 96.00 267 LYS A O 1
ATOM 2226 N N . LYS A 1 268 ? -4.902 -6.224 15.012 1.00 95.31 268 LYS A N 1
ATOM 2227 C CA . LYS A 1 268 ? -4.252 -7.401 15.619 1.00 95.31 268 LYS A CA 1
ATOM 2228 C C . LYS A 1 268 ? -4.638 -8.688 14.882 1.00 95.31 268 LYS A C 1
ATOM 2230 O O . LYS A 1 268 ? -3.750 -9.453 14.533 1.00 95.31 268 LYS A O 1
ATOM 2235 N N . ALA A 1 269 ? -5.922 -8.876 14.574 1.00 97.06 269 ALA A N 1
ATOM 2236 C CA . ALA A 1 269 ? -6.403 -10.042 13.833 1.00 97.06 269 ALA A CA 1
ATOM 2237 C C . ALA A 1 269 ? -5.852 -10.111 12.396 1.00 97.06 269 ALA A C 1
ATOM 2239 O O . ALA A 1 269 ? -5.490 -11.186 11.933 1.00 97.06 269 ALA A O 1
ATOM 2240 N N . MET A 1 270 ? -5.731 -8.976 11.701 1.00 97.94 270 MET A N 1
ATOM 2241 C CA . MET A 1 270 ? -5.151 -8.929 10.355 1.00 97.94 270 MET A CA 1
ATOM 2242 C C . MET A 1 270 ? -3.673 -9.321 10.344 1.00 97.94 270 MET A C 1
ATOM 2244 O O . MET A 1 270 ? -3.261 -10.009 9.421 1.00 97.94 270 MET A O 1
ATOM 2248 N N . LYS A 1 271 ? -2.879 -8.966 11.370 1.00 96.12 271 LYS A N 1
ATOM 2249 C CA . LYS A 1 271 ? -1.473 -9.421 11.472 1.00 96.12 271 LYS A CA 1
ATOM 2250 C C . LYS A 1 271 ? -1.345 -10.949 11.553 1.00 96.12 271 LYS A C 1
ATOM 2252 O O . LYS A 1 271 ? -0.294 -11.481 11.210 1.00 96.12 271 LYS A O 1
ATOM 2257 N N . GLU A 1 272 ? -2.389 -11.638 12.014 1.00 96.31 272 GLU A N 1
ATOM 2258 C CA . GLU A 1 272 ? -2.451 -13.103 12.103 1.00 96.31 272 GLU A CA 1
ATOM 2259 C C . GLU A 1 272 ? -2.980 -13.757 10.814 1.00 96.31 272 GLU A C 1
ATOM 2261 O O . GLU A 1 272 ? -2.873 -14.976 10.664 1.00 96.31 272 GLU A O 1
ATOM 2266 N N . ASP A 1 273 ? -3.553 -12.986 9.880 1.00 96.75 273 ASP A N 1
ATOM 2267 C CA . ASP A 1 273 ? -3.978 -13.518 8.585 1.00 96.75 273 ASP A CA 1
ATOM 2268 C C . ASP A 1 273 ? -2.766 -13.989 7.779 1.00 96.75 273 ASP A C 1
ATOM 2270 O O . ASP A 1 273 ? -1.744 -13.306 7.692 1.00 96.75 273 ASP A O 1
ATOM 2274 N N . ARG A 1 274 ? -2.893 -15.153 7.136 1.00 95.00 274 ARG A N 1
ATOM 2275 C CA . ARG A 1 274 ? -1.784 -15.770 6.404 1.00 95.00 274 ARG A CA 1
ATOM 2276 C C . ARG A 1 274 ? -1.247 -14.841 5.312 1.00 95.00 274 ARG A C 1
ATOM 2278 O O . ARG A 1 274 ? -0.039 -14.637 5.251 1.00 95.00 274 ARG A O 1
ATOM 2285 N N . ALA A 1 275 ? -2.125 -14.270 4.482 1.00 92.75 275 ALA A N 1
ATOM 2286 C CA . ALA A 1 275 ? -1.703 -13.452 3.345 1.00 92.75 275 ALA A CA 1
ATOM 2287 C C . ALA A 1 275 ? -1.028 -12.154 3.799 1.00 92.75 275 ALA A C 1
ATOM 2289 O O . ALA A 1 275 ? -0.056 -11.729 3.185 1.00 92.75 275 ALA A O 1
ATOM 2290 N N . VAL A 1 276 ? -1.511 -11.559 4.891 1.00 95.31 276 VAL A N 1
ATOM 2291 C CA . VAL A 1 276 ? -0.880 -10.388 5.506 1.00 95.31 276 VAL A CA 1
ATOM 2292 C C . VAL A 1 276 ? 0.467 -10.731 6.131 1.00 95.31 276 VAL A C 1
ATOM 2294 O O . VAL A 1 276 ? 1.445 -10.040 5.868 1.00 95.31 276 VAL A O 1
ATOM 2297 N N . SER A 1 277 ? 0.538 -11.791 6.937 1.00 93.25 277 SER A N 1
ATOM 2298 C CA . SER A 1 277 ? 1.754 -12.148 7.675 1.00 93.25 277 SER A CA 1
ATOM 2299 C C . SER A 1 277 ? 2.946 -12.458 6.760 1.00 93.25 277 SER A C 1
ATOM 2301 O O . SER A 1 277 ? 4.083 -12.168 7.122 1.00 93.25 277 SER A O 1
ATOM 2303 N N . GLU A 1 278 ? 2.692 -12.986 5.557 1.00 91.50 278 GLU A N 1
ATOM 2304 C CA . GLU A 1 278 ? 3.717 -13.297 4.551 1.00 91.50 278 GLU A CA 1
ATOM 2305 C C . GLU A 1 278 ? 4.370 -12.048 3.935 1.00 91.50 278 GLU A C 1
ATOM 2307 O O . GLU A 1 278 ? 5.491 -12.136 3.436 1.00 91.50 278 GLU A O 1
ATOM 2312 N N . ILE A 1 279 ? 3.687 -10.899 3.965 1.00 86.00 279 ILE A N 1
ATOM 2313 C CA . ILE A 1 279 ? 4.148 -9.634 3.364 1.00 86.00 279 ILE A CA 1
ATOM 2314 C C . ILE A 1 279 ? 4.249 -8.494 4.384 1.00 86.00 279 ILE A C 1
ATOM 2316 O O . ILE A 1 279 ? 4.366 -7.328 4.005 1.00 86.00 279 ILE A O 1
ATOM 2320 N N . TYR A 1 280 ? 4.142 -8.824 5.670 1.00 89.75 280 TYR A N 1
ATOM 2321 C CA . TYR A 1 280 ? 4.137 -7.849 6.744 1.00 89.75 280 TYR A CA 1
ATOM 2322 C C . TYR A 1 280 ? 5.496 -7.168 6.866 1.00 89.75 280 TYR A C 1
ATOM 2324 O O . TYR A 1 280 ? 6.531 -7.832 6.926 1.00 89.75 280 TYR A O 1
ATOM 2332 N N . HIS A 1 281 ? 5.461 -5.847 7.002 1.00 86.56 281 HIS A N 1
ATOM 2333 C CA . HIS A 1 281 ? 6.635 -5.034 7.290 1.00 86.56 281 HIS A CA 1
ATOM 2334 C C . HIS A 1 281 ? 6.571 -4.443 8.691 1.00 86.56 281 HIS A C 1
ATOM 2336 O O . HIS A 1 281 ? 5.513 -4.008 9.165 1.00 86.56 281 HIS A O 1
ATOM 2342 N N . SER A 1 282 ? 7.724 -4.406 9.355 1.00 89.06 282 SER A N 1
ATOM 2343 C CA . SER A 1 282 ? 7.808 -3.868 10.703 1.00 89.06 282 SER A CA 1
ATOM 2344 C C . SER A 1 282 ? 7.536 -2.355 10.719 1.00 89.06 282 SER A C 1
ATOM 2346 O O . SER A 1 282 ? 7.767 -1.635 9.740 1.00 89.06 282 SER A O 1
ATOM 2348 N N . PRO A 1 283 ? 7.038 -1.819 11.842 1.00 88.44 283 PRO A N 1
ATOM 2349 C CA . PRO A 1 283 ? 6.848 -0.382 11.992 1.00 88.44 283 PRO A CA 1
ATOM 2350 C C . PRO A 1 283 ? 8.153 0.418 11.812 1.00 88.44 283 PRO A C 1
ATOM 2352 O O . PRO A 1 283 ? 8.118 1.560 11.353 1.00 88.44 283 PRO A O 1
ATOM 2355 N N . GLU A 1 284 ? 9.298 -0.175 12.160 1.00 87.06 284 GLU A N 1
ATOM 2356 C CA . GLU A 1 284 ? 10.644 0.351 11.929 1.00 87.06 284 GLU A CA 1
ATOM 2357 C C . GLU A 1 284 ? 10.967 0.473 10.435 1.00 87.06 284 GLU A C 1
ATOM 2359 O O . GLU A 1 284 ? 11.455 1.516 10.001 1.00 87.06 284 GLU A O 1
ATOM 2364 N N . GLU A 1 285 ? 10.666 -0.557 9.643 1.00 84.06 285 GLU A N 1
ATOM 2365 C CA . GLU A 1 285 ? 10.886 -0.558 8.191 1.00 84.06 285 GLU A CA 1
ATOM 2366 C C . GLU A 1 285 ? 10.053 0.524 7.505 1.00 84.06 285 GLU A C 1
ATOM 2368 O O . GLU A 1 285 ? 10.576 1.350 6.752 1.00 84.06 285 GLU A O 1
ATOM 2373 N N . HIS A 1 286 ? 8.760 0.602 7.839 1.00 86.31 286 HIS A N 1
ATOM 2374 C CA . HIS A 1 286 ? 7.891 1.660 7.321 1.00 86.31 286 HIS A CA 1
ATOM 2375 C C . HIS A 1 286 ? 8.409 3.049 7.692 1.00 86.31 286 HIS A C 1
ATOM 2377 O O . HIS A 1 286 ? 8.389 3.959 6.860 1.00 86.31 286 HIS A O 1
ATOM 2383 N N . TRP A 1 287 ? 8.897 3.228 8.922 1.00 87.69 287 TRP A N 1
ATOM 2384 C CA . TRP A 1 287 ? 9.418 4.514 9.378 1.00 87.69 287 TRP A CA 1
ATOM 2385 C C . TRP A 1 287 ? 10.641 4.973 8.593 1.00 87.69 287 TRP A C 1
ATOM 2387 O O . TRP A 1 287 ? 10.663 6.128 8.182 1.00 87.69 287 TRP A O 1
ATOM 2397 N N . LYS A 1 288 ? 11.592 4.083 8.285 1.00 81.44 288 LYS A N 1
ATOM 2398 C CA . LYS A 1 288 ? 12.767 4.427 7.461 1.00 81.44 288 LYS A CA 1
ATOM 2399 C C . LYS A 1 288 ? 12.365 5.019 6.109 1.00 81.44 288 LYS A C 1
ATOM 2401 O O . LYS A 1 288 ? 12.940 6.010 5.655 1.00 81.44 288 LYS A O 1
ATOM 2406 N N . VAL A 1 289 ? 11.319 4.469 5.485 1.00 79.62 289 VAL A N 1
ATOM 2407 C CA . VAL A 1 289 ? 10.768 5.004 4.228 1.00 79.62 289 VAL A CA 1
ATOM 2408 C C . VAL A 1 289 ? 10.186 6.409 4.424 1.00 79.62 289 VAL A C 1
ATOM 2410 O O . VAL A 1 289 ? 10.365 7.281 3.567 1.00 79.62 289 VAL A O 1
ATOM 2413 N N . PHE A 1 290 ? 9.495 6.658 5.539 1.00 82.81 290 PHE A N 1
ATOM 2414 C CA . PHE A 1 290 ? 8.970 7.987 5.859 1.00 82.81 290 PHE A CA 1
ATOM 2415 C C . PHE A 1 290 ? 10.072 8.986 6.219 1.00 82.81 290 PHE A C 1
ATOM 2417 O O . PHE A 1 290 ? 9.999 10.123 5.757 1.00 82.81 290 PHE A O 1
ATOM 2424 N N . GLU A 1 291 ? 11.116 8.582 6.940 1.00 83.25 291 GLU A N 1
ATOM 2425 C CA . GLU A 1 291 ? 12.270 9.433 7.241 1.00 83.25 291 GLU A CA 1
ATOM 2426 C C . GLU A 1 291 ? 12.960 9.906 5.967 1.00 83.25 291 GLU A C 1
ATOM 2428 O O . GLU A 1 291 ? 13.177 11.107 5.805 1.00 83.25 291 GLU A O 1
ATOM 2433 N N . TYR A 1 292 ? 13.198 9.008 5.006 1.00 77.31 292 TYR A N 1
ATOM 2434 C CA . TYR A 1 292 ? 13.726 9.408 3.701 1.00 77.31 292 TYR A CA 1
ATOM 2435 C C . TYR A 1 292 ? 12.809 10.429 3.014 1.00 77.31 292 TYR A C 1
ATOM 2437 O O . TYR A 1 292 ? 13.267 11.434 2.465 1.00 77.31 292 TYR A O 1
ATOM 2445 N N . ARG A 1 293 ? 11.488 10.223 3.053 1.00 76.44 293 ARG A N 1
ATOM 2446 C CA . ARG A 1 293 ? 10.540 11.136 2.396 1.00 76.44 293 ARG A CA 1
ATOM 2447 C C . ARG A 1 293 ? 10.495 12.516 3.052 1.00 76.44 293 ARG A C 1
ATOM 2449 O O . ARG A 1 293 ? 10.502 13.507 2.313 1.00 76.44 293 ARG A O 1
ATOM 2456 N N . ILE A 1 294 ? 10.457 12.559 4.384 1.00 79.19 294 ILE A N 1
ATOM 2457 C CA . ILE A 1 294 ? 10.295 13.766 5.208 1.00 79.19 294 ILE A CA 1
ATOM 2458 C C . ILE A 1 294 ? 11.627 14.514 5.338 1.00 79.19 294 ILE A C 1
ATOM 2460 O O . ILE A 1 294 ? 11.694 15.706 5.052 1.00 79.19 294 ILE A O 1
ATOM 2464 N N . TYR A 1 295 ? 12.689 13.812 5.728 1.00 80.38 295 TYR A N 1
ATOM 2465 C CA . TYR A 1 295 ? 13.978 14.386 6.124 1.00 80.38 295 TYR A CA 1
ATOM 2466 C C . TYR A 1 295 ? 15.084 14.221 5.074 1.00 80.38 295 TYR A C 1
ATOM 2468 O O . TYR A 1 295 ? 16.186 14.724 5.276 1.00 80.38 295 TYR A O 1
ATOM 2476 N N . LYS A 1 296 ? 14.815 13.538 3.950 1.00 76.19 296 LYS A N 1
ATOM 2477 C CA . LYS A 1 296 ? 15.808 13.238 2.894 1.00 76.19 296 LYS A CA 1
ATOM 2478 C C . LYS A 1 296 ? 17.016 12.442 3.400 1.00 76.19 296 LYS A C 1
ATOM 2480 O O . LYS A 1 296 ? 18.094 12.513 2.815 1.00 76.19 296 LYS A O 1
ATOM 2485 N N . THR A 1 297 ? 16.834 11.661 4.464 1.00 71.69 297 THR A N 1
ATOM 2486 C CA . THR A 1 297 ? 17.861 10.762 5.002 1.00 71.69 297 THR A CA 1
ATOM 2487 C C . THR A 1 297 ? 18.121 9.611 4.030 1.00 71.69 297 THR A C 1
ATOM 2489 O O . THR A 1 297 ? 17.158 8.995 3.587 1.00 71.69 297 THR A O 1
ATOM 2492 N N . PRO A 1 298 ? 19.377 9.287 3.673 1.00 66.44 298 PRO A N 1
ATOM 2493 C CA . PRO A 1 298 ? 19.668 8.179 2.765 1.00 66.44 298 PRO A CA 1
ATOM 2494 C C . PRO A 1 298 ? 18.996 6.880 3.222 1.00 66.44 298 PRO A C 1
ATOM 2496 O O . PRO A 1 298 ? 19.162 6.462 4.367 1.00 66.44 298 PRO A O 1
ATOM 2499 N N . LEU A 1 299 ? 18.225 6.255 2.329 1.00 59.69 299 LEU A N 1
ATOM 2500 C CA . LEU A 1 299 ? 17.524 5.015 2.637 1.00 59.69 299 LEU A CA 1
ATOM 2501 C C . LEU A 1 299 ? 18.479 3.832 2.467 1.00 59.69 299 LEU A C 1
ATOM 2503 O O . LEU A 1 299 ? 18.910 3.515 1.352 1.00 59.69 299 LEU A O 1
ATOM 2507 N N . ASP A 1 300 ? 18.809 3.189 3.583 1.00 62.09 300 ASP A N 1
ATOM 2508 C CA . ASP A 1 300 ? 19.557 1.941 3.580 1.00 62.09 300 ASP A CA 1
ATOM 2509 C C . ASP A 1 300 ? 18.604 0.747 3.503 1.00 62.09 300 ASP A C 1
ATOM 2511 O O . ASP A 1 300 ? 18.113 0.230 4.511 1.00 62.09 300 ASP A O 1
ATOM 2515 N N . TYR A 1 301 ? 18.359 0.311 2.274 1.00 54.47 301 TYR A N 1
ATOM 2516 C CA . TYR A 1 301 ? 17.527 -0.843 1.981 1.00 54.47 301 TYR A CA 1
ATOM 2517 C C . TYR A 1 301 ? 18.143 -2.183 2.418 1.00 54.47 301 TYR A C 1
ATOM 2519 O O . TYR A 1 301 ? 17.488 -3.202 2.243 1.00 54.47 301 TYR A O 1
ATOM 2527 N N . ASP A 1 302 ? 19.395 -2.245 2.894 1.00 46.44 302 ASP A N 1
ATOM 2528 C CA . ASP A 1 302 ? 19.948 -3.475 3.502 1.00 46.44 302 ASP A CA 1
ATOM 2529 C C . ASP A 1 302 ? 19.410 -3.705 4.914 1.00 46.44 302 ASP A C 1
ATOM 2531 O O . ASP A 1 302 ? 19.529 -4.794 5.471 1.00 46.44 302 ASP A O 1
ATOM 2535 N N . THR A 1 303 ? 18.819 -2.662 5.493 1.00 53.28 303 THR A N 1
ATOM 2536 C CA . THR A 1 303 ? 18.224 -2.687 6.827 1.00 53.28 303 THR A CA 1
ATOM 2537 C C . THR A 1 303 ? 16.696 -2.578 6.793 1.00 53.28 303 THR A C 1
ATOM 2539 O O . THR A 1 303 ? 16.086 -2.433 7.857 1.00 53.28 303 THR A O 1
ATOM 2542 N N . LEU A 1 304 ? 16.100 -2.572 5.595 1.00 53.31 304 LEU A N 1
ATOM 2543 C CA . LEU A 1 304 ? 14.654 -2.634 5.358 1.00 53.31 304 LEU A CA 1
ATOM 2544 C C . LEU A 1 304 ? 14.159 -4.079 5.249 1.00 53.31 304 LEU A C 1
ATOM 2546 O O . LEU A 1 304 ? 14.983 -4.960 4.922 1.00 53.31 304 LEU A O 1
#

Secondary structure (DSSP, 8-state):
--SHHHHHHHHHHHHHHHHHHHHHHS-------------S-HHHHHHHHHSGGGHHHH-TTEEEEEEEEEEEETTEEEEEEEEEEE-TT-TTSEEEEEEEEEEEE-TTSS-EEEEEEEEEEETTTTEE--S-EEEETTEEEESHHHHHHHHHHH-TTS-SS-SSHHHHHHHHHHHHTHHHHHHHHHHHHTSS-SS--HHHHHHHHGGGHHHHHHHHHH-SSBTTBSS--HHHHHHHHHHHHTTHHHHHTTT--SS-TTTSHHHHHHHHHHHTSHHHHTT---HHHHHHHHHHHHH-----TT--

InterPro domains:
  IPR004045 Glutathione S-transferase, N-terminal [PF13417] (129-159)
  IPR004045 Glutathione S-transferase, N-terminal [PS50404] (78-159)
  IPR004046 Glutathione S-transferase, C-terminal [PF00043] (185-270)
  IPR005442 Glutathione S-transferase, omega-class [PR01625] (155-169)
  IPR005442 Glutathione S-transferase, omega-class [PR01625] (222-241)
  IPR010987 Glutathione S-transferase, C-terminal-like [PS50405] (164-299)
  IPR036249 Thioredoxin-like superfamily [SSF52833] (116-175)
  IPR036282 Glutathione S-transferase, C-terminal domain superfamily [SSF47616] (164-296)
  IPR040079 Glutathione transferase family [SFLDS00019] (129-272)
  IPR050983 Glutathione S-transferase Omega/HSP26 [PTHR43968] (130-291)

Sequence (304 aa):
MTRIRWQSRKTFGILLGVLILYFTIRVRKYEHKTSVSLNVHPNEAWEFVADFSNMKYLNPTITDFVITEESGNYKHWKYTTEYVEKLSHWPYLPNYSTAHFEIKATTNMDKYFINSYHRTCMFNGLYCRKVPALLDNGKITIESLDISDYLDEKYPQNPLYSSDPKIKQHEKELIQKIAPVVSGFYSFLLNNQEHATEEQISELLAPLQPFEEELSKKGGKFFGGDKPNMVDYMFWPWAERSEATVRKSKGQNLLTDDKIPNLQKWKKAMKEDRAVSEIYHSPEEHWKVFEYRIYKTPLDYDTL